Protein AF-0000000066272892 (afdb_homodimer)

Organism: Azotobacter vinelandii (strain DJ / ATCC BAA-1303) (NCBI:txid322710)

Sequence (332 aa):
MLMIRQRTTARPEWDAELELSLEARSKSRLRCFTTAGEDVGLFLERGQPPLADGDFLLADDGRLVRVRARPERLLHVACANAFELTRAAYHLGNRHVALQIGDGWLRLLDDYVLEDMLRQLGARVETVEAPFQPEHGAYGGGHHHSHGGEAEFSYAPKLHQFGVRKMLMIRQRTTARPEWDAELELSLEARSKSRLRCFTTAGEDVGLFLERGQPPLADGDFLLADDGRLVRVRARPERLLHVACANAFELTRAAYHLGNRHVALQIGDGWLRLLDDYVLEDMLRQLGARVETVEAPFQPEHGAYGGGHHHSHGGEAEFSYAPKLHQFGVRK

pLDDT: mean 84.88, std 25.14, range [25.09, 98.88]

InterPro domains:
  IPR004029 UreE urease accessory, N-terminal [PF02814] (5-65)
  IPR004029 UreE urease accessory, N-terminal [SM00988] (1-65)
  IPR007864 Urease accessory protein UreE, C-terminal domain [PF05194] (72-148)
  IPR012406 Urease accessory protein UreE [MF_00822] (2-139)
  IPR012406 Urease accessory protein UreE [PIRSF036402] (9-147)
  IPR012406 Urease accessory protein UreE [cd00571] (17-132)
  IPR036118 UreE urease accessory, N-terminal domain superfamily [SSF69287] (1-71)

Solvent-accessible surface area (backbone atoms only — not comparable to full-atom values): 18961 Å² total; per-residue (Å²): 116,47,43,30,52,43,76,47,76,77,64,99,69,66,75,44,40,35,64,32,44,63,72,59,29,57,45,38,66,42,66,50,49,31,78,87,66,46,45,30,42,38,48,40,70,78,90,5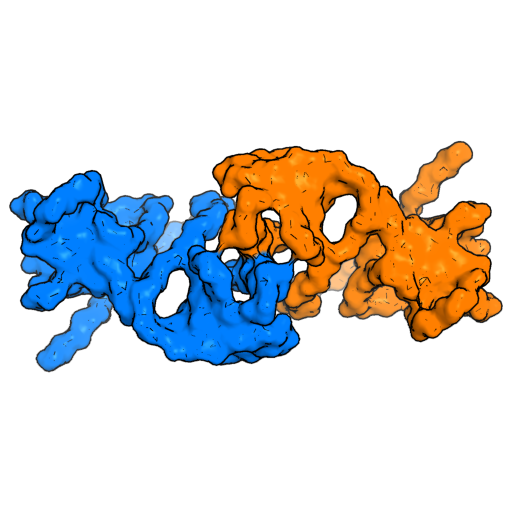8,76,56,64,49,69,64,37,25,31,37,30,79,89,69,46,36,30,34,30,37,45,29,66,38,65,24,34,39,36,36,44,93,43,66,50,54,41,26,50,50,34,20,55,38,12,54,66,64,49,68,39,22,78,46,91,76,34,39,36,31,70,64,46,69,70,60,48,52,52,40,43,75,70,61,35,47,74,42,80,44,75,40,60,62,72,48,58,79,64,81,59,75,64,71,73,64,80,69,76,67,82,74,76,80,75,72,76,74,84,76,78,72,79,71,76,78,77,132,116,48,45,32,51,41,74,45,76,77,64,97,71,66,74,44,39,36,65,32,42,62,72,59,28,57,45,39,67,42,58,49,48,31,77,88,65,46,46,29,42,38,48,42,69,77,90,59,77,57,63,49,68,64,36,27,31,37,29,77,89,66,45,35,31,33,32,35,46,30,65,37,66,24,32,40,36,35,44,94,43,66,50,54,42,26,50,50,33,20,56,40,12,55,66,64,50,67,39,22,80,46,91,74,35,38,37,3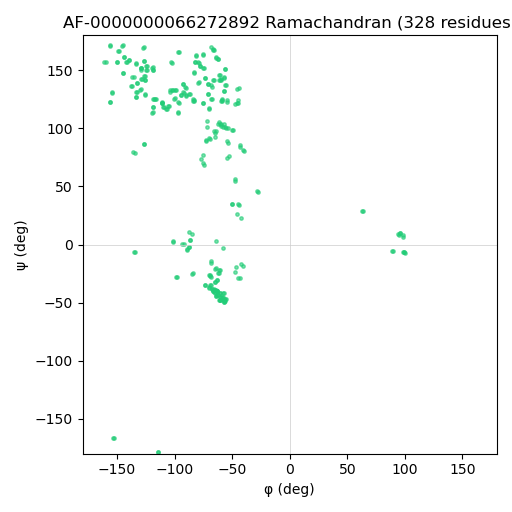1,69,64,48,69,70,58,48,52,52,40,44,74,70,61,36,47,75,43,81,44,75,39,59,61,72,49,57,81,62,78,59,76,62,68,73,64,80,69,76,67,81,73,75,80,74,73,76,75,84,76,79,67,79,67,76,76,76,130

Radius of gyration: 25.96 Å; Cα contacts (8 Å, |Δi|>4): 682; chains: 2; bounding box: 35×76×60 Å

Secondary structure (DSSP, 8-state):
-EEEEEEE---S--SEEEEE-HHHHT-SEEEEE-TTS-EEEEEPPTTPPPPPTT-EEEETTS-EEEEEEPEEEEEEEE-SSHHHHHHHHHHHHHTT---EEETTEEEEE--HHHHHHHHHTT-EEEEEEEE------GGGS-------------------------/-EEEEEEE---S--SEEEEE-HHHHT-SEEEEE-TTS-EEEEEPPTTPPPPPTT-EEEETTS-EEEEEEPEEEEEEEE-SSHHHHHHHHHHHHHTT---EEETTEEEEE--HHHHHHHHHTT-EEEEEEEE------GGGS-------------------------

Nearest PDB structures (foldseek):
  1gmu-assembly3_C  TM=9.439E-01  e=7.889E-16  Klebsiella aerogenes
  1gmv-assembly1_B  TM=9.349E-01  e=1.741E-15  Klebsiella aerogenes
  1gmw-assembly1_D  TM=9.327E-01  e=8.976E-15  Klebsiella aerogenes
  1eb0-assembly1_A  TM=7.526E-01  e=8.544E-11  Sporosarcina pasteurii
  4l3k-assembly1_B  TM=7.720E-01  e=1.421E-10  Sporosarcina pasteurii

Foldseek 3Di:
DWEFEDWDDADPDFDWEDADEQVQQADQFAWDATPVGHTYTHHYDPLDGGDDAQTWTATPVGTIYGYHFFWAKKKKKAAPDPVLVVVLVVVCVVVVFFWADDDRIIIGHDDVVSVVVSVVSVIDIDIDTDGDDGDDDPVSPPPPPPPPPPPVPPDDPPHPDPPPDD/DWEFEDWDDADPDFDWEDADEQVQQADQFAWDATPVGHTYTHHYDPLDGGDDAQTWTATPVGTIYGYHFFWAKKKKKAAPDPVLVVVLVVVCVVVVFFWADDDRIIIGHDDVVSVVVSVVSVIDIDIDTDGDDGDDDPVSVPPPPPPPPPPVPPDDPPHPDPDPDD

Structure (mmCIF, N/CA/C/O backbone):
data_AF-0000000066272892-model_v1
#
loop_
_entity.id
_entity.type
_entity.pdbx_description
1 polymer 'Urease accessory protein UreE'
#
loop_
_atom_site.group_PDB
_atom_site.id
_atom_site.type_symbol
_atom_site.label_atom_id
_atom_site.label_alt_id
_atom_site.label_comp_id
_atom_site.label_asym_id
_atom_site.label_entity_id
_atom_site.label_seq_id
_atom_site.pdbx_PDB_ins_code
_atom_site.Cartn_x
_atom_site.Cartn_y
_atom_site.Cartn_z
_atom_site.occupancy
_atom_site.B_iso_or_equiv
_atom_site.auth_seq_id
_atom_site.auth_comp_id
_atom_site.auth_asym_id
_atom_site.auth_atom_id
_atom_site.pdbx_PDB_model_num
ATOM 1 N N . MET A 1 1 ? 1.945 -42.094 -7.941 1 91.06 1 MET A N 1
ATOM 2 C CA . MET A 1 1 ? 2.109 -40.75 -7.371 1 91.06 1 MET A CA 1
ATOM 3 C C . MET A 1 1 ? 3.373 -40.094 -7.898 1 91.06 1 MET A C 1
ATOM 5 O O . MET A 1 1 ? 4.441 -40.719 -7.918 1 91.06 1 MET A O 1
ATOM 9 N N . LEU A 1 2 ? 3.182 -38.938 -8.445 1 94.31 2 LEU A N 1
ATOM 10 C CA . LEU A 1 2 ? 4.301 -38.156 -8.953 1 94.31 2 LEU A CA 1
ATOM 11 C C . LEU A 1 2 ? 4.949 -37.344 -7.824 1 94.31 2 LEU A C 1
ATOM 13 O O . LEU A 1 2 ? 4.273 -36.594 -7.121 1 94.31 2 LEU A O 1
ATOM 17 N N . MET A 1 3 ? 6.25 -37.531 -7.672 1 97.06 3 MET A N 1
ATOM 18 C CA . MET A 1 3 ? 6.977 -36.844 -6.629 1 97.06 3 MET A CA 1
ATOM 19 C C . MET A 1 3 ? 7.801 -35.688 -7.223 1 97.06 3 MET A C 1
ATOM 21 O O . MET A 1 3 ? 8.562 -35.906 -8.164 1 97.06 3 MET A O 1
ATOM 25 N N . ILE A 1 4 ? 7.672 -34.562 -6.625 1 97.19 4 ILE A N 1
ATOM 26 C CA . ILE A 1 4 ? 8.359 -33.375 -7.125 1 97.19 4 ILE A CA 1
ATOM 27 C C . ILE A 1 4 ? 9.117 -32.719 -5.984 1 97.19 4 ILE A C 1
ATOM 29 O O . ILE A 1 4 ? 8.539 -32.406 -4.941 1 97.19 4 ILE A O 1
ATOM 33 N N . ARG A 1 5 ? 10.383 -32.375 -6.312 1 93.25 5 ARG A N 1
ATOM 34 C CA . ARG A 1 5 ? 11.18 -31.844 -5.215 1 93.25 5 ARG A CA 1
ATOM 35 C C . ARG A 1 5 ? 11.953 -30.609 -5.66 1 93.25 5 ARG A C 1
ATOM 37 O O . ARG A 1 5 ? 12.617 -29.953 -4.848 1 93.25 5 ARG A O 1
ATOM 44 N N . GLN A 1 6 ? 11.891 -30.312 -6.949 1 95 6 GLN A N 1
ATOM 45 C CA . GLN A 1 6 ? 12.734 -29.203 -7.363 1 95 6 GLN A CA 1
ATOM 46 C C . GLN A 1 6 ? 12.062 -28.375 -8.461 1 95 6 GLN A C 1
ATOM 48 O O . GLN A 1 6 ? 11.336 -28.922 -9.297 1 95 6 GLN A O 1
ATOM 53 N N . ARG A 1 7 ? 12.352 -27.125 -8.414 1 96.44 7 ARG A N 1
ATOM 54 C CA . ARG A 1 7 ? 11.984 -26.234 -9.5 1 96.44 7 ARG A CA 1
ATOM 55 C C . ARG A 1 7 ? 12.953 -26.359 -10.672 1 96.44 7 ARG A C 1
ATOM 57 O O . ARG A 1 7 ? 14.07 -26.859 -10.508 1 96.44 7 ARG A O 1
ATOM 64 N N . THR A 1 8 ? 12.5 -26.016 -11.766 1 95.5 8 THR A N 1
ATOM 65 C CA . THR A 1 8 ? 13.391 -26.062 -12.922 1 95.5 8 THR A CA 1
ATOM 66 C C . THR A 1 8 ? 13.078 -24.922 -13.883 1 95.5 8 THR A C 1
ATOM 68 O O . THR A 1 8 ? 12.141 -24.156 -13.664 1 95.5 8 THR A O 1
ATOM 71 N N . THR A 1 9 ? 13.922 -24.75 -14.891 1 92.69 9 THR A N 1
ATOM 72 C CA . THR A 1 9 ? 13.758 -23.672 -15.852 1 92.69 9 THR A CA 1
ATOM 73 C C . THR A 1 9 ? 12.633 -23.984 -16.828 1 92.69 9 THR A C 1
ATOM 75 O O . THR A 1 9 ? 12.328 -25.156 -17.094 1 92.69 9 THR A O 1
ATOM 78 N N . ALA A 1 10 ? 12.086 -22.891 -17.266 1 87.88 10 ALA A N 1
ATOM 79 C CA . ALA A 1 10 ? 10.977 -23 -18.188 1 87.88 10 ALA A CA 1
ATOM 80 C C . ALA A 1 10 ? 11.391 -23.75 -19.453 1 87.88 10 ALA A C 1
ATOM 82 O O . ALA A 1 10 ? 12.531 -23.609 -19.922 1 87.88 10 ALA A O 1
ATOM 83 N N . ARG A 1 11 ? 10.484 -24.547 -19.938 1 85.94 11 ARG A N 1
ATOM 84 C CA . ARG A 1 11 ? 10.664 -25.266 -21.203 1 85.94 11 ARG A CA 1
ATOM 85 C C . ARG A 1 11 ? 9.422 -25.156 -22.078 1 85.94 11 ARG A C 1
ATOM 87 O O . ARG A 1 11 ? 8.328 -24.875 -21.578 1 85.94 11 ARG A O 1
ATOM 94 N N . PRO A 1 12 ? 9.656 -25.312 -23.406 1 88.75 12 PRO A N 1
ATOM 95 C CA . PRO A 1 12 ? 8.508 -25.188 -24.297 1 88.75 12 PRO A CA 1
ATOM 96 C C . PRO A 1 12 ? 7.504 -26.328 -24.141 1 88.75 12 PRO A C 1
ATOM 98 O O . PRO A 1 12 ? 6.328 -26.156 -24.484 1 88.75 12 PRO A O 1
ATOM 101 N N . GLU A 1 13 ? 7.996 -27.469 -23.734 1 92.5 13 GLU A N 1
ATOM 102 C CA . GLU A 1 13 ? 7.121 -28.625 -23.562 1 92.5 13 GLU A CA 1
ATOM 103 C C . GLU 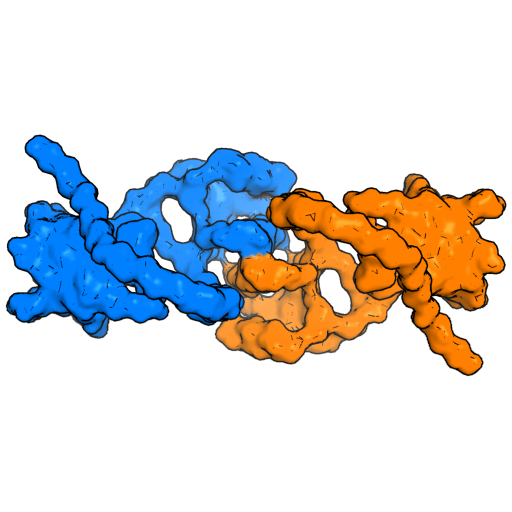A 1 13 ? 7.105 -29.109 -22.125 1 92.5 13 GLU A C 1
ATOM 105 O O . GLU A 1 13 ? 8.016 -28.812 -21.344 1 92.5 13 GLU A O 1
ATOM 110 N N . TRP A 1 14 ? 5.949 -29.75 -21.766 1 95.06 14 TRP A N 1
ATOM 111 C CA . TRP A 1 14 ? 5.801 -30.312 -20.422 1 95.06 14 TRP A CA 1
ATOM 112 C C . TRP A 1 14 ? 5.043 -31.641 -20.484 1 95.06 14 TRP A C 1
ATOM 114 O O . TRP A 1 14 ? 4.297 -31.891 -21.438 1 95.06 14 TRP A O 1
ATOM 124 N N . ASP A 1 15 ? 5.234 -32.469 -19.469 1 97.19 15 ASP A N 1
ATOM 125 C CA . ASP A 1 15 ? 4.664 -33.812 -19.438 1 97.19 15 ASP A CA 1
ATOM 126 C C . ASP A 1 15 ? 3.379 -33.844 -18.609 1 97.19 15 ASP A C 1
ATOM 128 O O . ASP A 1 15 ? 2.537 -34.719 -18.797 1 97.19 15 ASP A O 1
ATOM 132 N N . ALA A 1 16 ? 3.268 -32.938 -17.625 1 97.31 16 ALA A N 1
ATOM 133 C CA . ALA A 1 16 ? 2.104 -32.844 -16.75 1 97.31 16 ALA A CA 1
ATOM 134 C C . ALA A 1 16 ? 1.872 -31.391 -16.297 1 97.31 16 ALA A C 1
ATOM 136 O O . ALA A 1 16 ? 2.723 -30.531 -16.516 1 97.31 16 ALA A O 1
ATOM 137 N N . GLU A 1 17 ? 0.688 -31.219 -15.75 1 97.81 17 GLU A N 1
ATOM 138 C CA . GLU A 1 17 ? 0.326 -29.875 -15.352 1 97.81 17 GLU A CA 1
ATOM 139 C C . GLU A 1 17 ? -0.356 -29.859 -13.984 1 97.81 17 GLU A C 1
ATOM 141 O O . GLU A 1 17 ? -1.205 -30.703 -13.703 1 97.81 17 GLU A O 1
ATOM 146 N N . LEU A 1 18 ? 0.078 -28.891 -13.188 1 98.12 18 LEU A N 1
ATOM 147 C CA . LEU A 1 18 ? -0.563 -28.609 -11.906 1 98.12 18 LEU A CA 1
ATOM 148 C C . LEU A 1 18 ? -1.317 -27.281 -11.953 1 98.12 18 LEU A C 1
ATOM 150 O O . LEU A 1 18 ? -0.729 -26.25 -12.242 1 98.12 18 LEU A O 1
ATOM 154 N N . GLU A 1 19 ? -2.619 -27.328 -11.758 1 98.31 19 GLU A N 1
ATOM 155 C CA . GLU A 1 19 ? -3.412 -26.125 -11.555 1 98.31 19 GLU A CA 1
ATOM 156 C C . GLU A 1 19 ? -3.656 -25.859 -10.07 1 98.31 19 GLU A C 1
ATOM 158 O O . GLU A 1 19 ? -4.379 -26.625 -9.414 1 98.31 19 GLU A O 1
ATOM 163 N N . LEU A 1 20 ? -3.059 -24.781 -9.617 1 98.19 20 LEU A N 1
ATOM 164 C CA . LEU A 1 20 ? -3.055 -24.562 -8.172 1 98.19 20 LEU A CA 1
ATOM 165 C C . LEU A 1 20 ? -3.551 -23.172 -7.828 1 98.19 20 LEU A C 1
ATOM 167 O O . LEU A 1 20 ? -3.242 -22.203 -8.531 1 98.19 20 LEU A O 1
ATOM 171 N N . SER A 1 21 ? -4.32 -23.031 -6.727 1 97.88 21 SER A N 1
ATOM 172 C CA . SER A 1 21 ? -4.68 -21.75 -6.156 1 97.88 21 SER A CA 1
ATOM 173 C C . SER A 1 21 ? -3.453 -21.016 -5.609 1 97.88 21 SER A C 1
ATOM 175 O O . SER A 1 21 ? -2.375 -21.609 -5.508 1 97.88 21 SER A O 1
ATOM 177 N N . LEU A 1 22 ? -3.637 -19.766 -5.312 1 97.19 22 LEU A N 1
ATOM 178 C CA . LEU A 1 22 ? -2.555 -19.047 -4.656 1 97.19 22 LEU A CA 1
ATOM 179 C C . LEU A 1 22 ? -2.127 -19.75 -3.373 1 97.19 22 LEU A C 1
ATOM 181 O O . LEU A 1 22 ? -0.932 -19.906 -3.115 1 97.19 22 LEU A O 1
ATOM 185 N N . GLU A 1 23 ? -3.076 -20.141 -2.541 1 96.62 23 GLU A N 1
ATOM 186 C CA . GLU A 1 23 ? -2.773 -20.812 -1.283 1 96.62 23 GLU A CA 1
ATOM 187 C C . GLU A 1 23 ? -1.941 -22.062 -1.517 1 96.62 23 GLU A C 1
ATOM 189 O O . GLU A 1 23 ? -0.929 -22.281 -0.847 1 96.62 23 GLU A O 1
ATOM 194 N N . ALA A 1 24 ? -2.381 -22.875 -2.453 1 97.12 24 ALA A N 1
ATOM 195 C CA . ALA A 1 24 ? -1.664 -24.109 -2.768 1 97.12 24 ALA A CA 1
ATOM 196 C C . ALA A 1 24 ? -0.263 -23.812 -3.293 1 97.12 24 ALA A C 1
ATOM 198 O O . ALA A 1 24 ? 0.701 -24.484 -2.932 1 97.12 24 ALA A O 1
ATOM 199 N N . ARG A 1 25 ? -0.153 -22.797 -4.113 1 97.25 25 ARG A N 1
ATOM 200 C CA . ARG A 1 25 ? 1.13 -22.422 -4.703 1 97.25 25 ARG A CA 1
ATOM 201 C C . ARG A 1 25 ? 2.078 -21.875 -3.645 1 97.25 25 ARG A C 1
ATOM 203 O O . ARG A 1 25 ? 3.281 -21.75 -3.883 1 97.25 25 ARG A O 1
ATOM 210 N N . SER A 1 26 ? 1.56 -21.531 -2.51 1 95.94 26 SER A N 1
ATOM 211 C CA . SER A 1 26 ? 2.359 -20.953 -1.439 1 95.94 26 SER A CA 1
ATOM 212 C C . SER A 1 26 ? 2.877 -22.016 -0.484 1 95.94 26 SER A C 1
ATOM 214 O O . SER A 1 26 ? 3.562 -21.703 0.492 1 95.94 26 SER A O 1
ATOM 216 N N . LYS A 1 27 ? 2.555 -23.25 -0.762 1 96 27 LYS A N 1
ATOM 217 C CA . LYS A 1 27 ? 2.979 -24.344 0.098 1 96 27 LYS A CA 1
ATOM 218 C C . LYS A 1 27 ? 4.168 -25.094 -0.503 1 96 27 LYS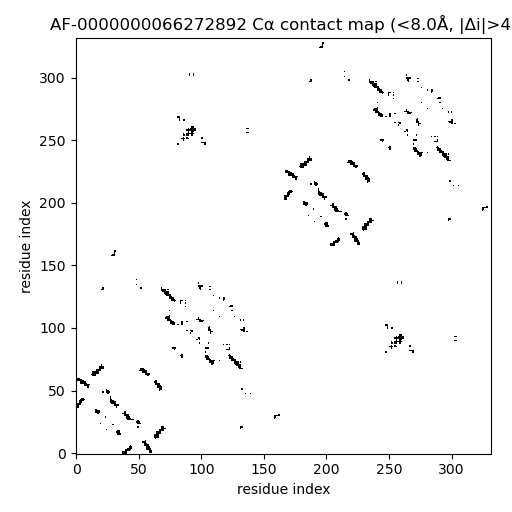 A C 1
ATOM 220 O O . LYS A 1 27 ? 4.176 -25.406 -1.696 1 96 27 LYS A O 1
ATOM 225 N N . SER A 1 28 ? 5.086 -25.281 0.409 1 95.94 28 SER A N 1
ATOM 226 C CA . SER A 1 28 ? 6.25 -26.031 -0.036 1 95.94 28 SER A CA 1
ATOM 227 C C . SER A 1 28 ? 6.004 -27.531 0.067 1 95.94 28 SER A C 1
ATOM 229 O O . SER A 1 28 ? 6.711 -28.328 -0.558 1 95.94 28 SER A O 1
ATOM 231 N N . ARG A 1 29 ? 5.152 -27.922 0.905 1 96.44 29 ARG A N 1
ATOM 232 C CA . ARG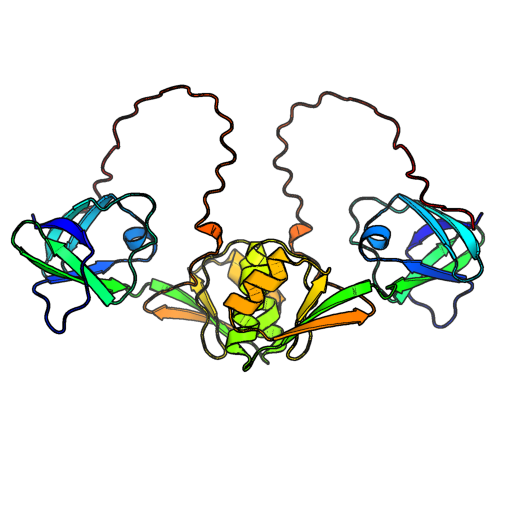 A 1 29 ? 4.695 -29.297 1.042 1 96.44 29 ARG A CA 1
ATOM 233 C C . ARG A 1 29 ? 3.197 -29.406 0.781 1 96.44 29 ARG A C 1
ATOM 235 O O . ARG A 1 29 ? 2.391 -28.812 1.499 1 96.44 29 ARG A O 1
ATOM 242 N N . LEU A 1 30 ? 2.904 -30.156 -0.22 1 97.5 30 LEU A N 1
ATOM 243 C CA . LEU A 1 30 ? 1.51 -30.188 -0.651 1 97.5 30 LEU A CA 1
ATOM 244 C C . LEU A 1 30 ? 1.187 -31.5 -1.364 1 97.5 30 LEU A C 1
ATOM 246 O O . LEU A 1 30 ? 1.976 -31.969 -2.184 1 97.5 30 LEU A O 1
ATOM 250 N N . ARG A 1 31 ? 0.145 -32.094 -0.984 1 97.88 31 ARG A N 1
ATOM 251 C CA . ARG A 1 31 ? -0.432 -33.156 -1.812 1 97.88 31 ARG A CA 1
ATOM 252 C C . ARG A 1 31 ? -1.496 -32.594 -2.75 1 97.88 31 ARG A C 1
ATOM 254 O O . ARG A 1 31 ? -2.391 -31.859 -2.318 1 97.88 31 ARG A O 1
ATOM 261 N N . CYS A 1 32 ? -1.396 -32.938 -3.988 1 97.62 32 CYS A N 1
ATOM 262 C CA . CYS A 1 32 ? -2.342 -32.438 -4.98 1 97.62 32 CYS A CA 1
ATOM 263 C C . CYS A 1 32 ? -2.469 -33.406 -6.148 1 97.62 32 CYS A C 1
ATOM 265 O O . CYS A 1 32 ? -2.162 -34.594 -6.016 1 97.62 32 CYS A O 1
ATOM 267 N N . PHE A 1 33 ? -3.096 -32.875 -7.246 1 97.81 33 PHE A N 1
ATOM 268 C CA . PHE A 1 33 ? -3.312 -33.719 -8.422 1 97.81 33 PHE A CA 1
ATOM 269 C C . PHE A 1 33 ? -2.979 -32.938 -9.695 1 97.81 33 PHE A C 1
ATOM 271 O O . PHE A 1 33 ? -3.232 -31.734 -9.781 1 97.81 33 PHE A O 1
ATOM 278 N N . THR A 1 34 ? -2.424 -33.688 -10.648 1 97.62 34 THR A N 1
ATOM 279 C CA . THR A 1 34 ? -2.287 -33.062 -11.969 1 97.62 34 THR A CA 1
ATOM 280 C C . THR A 1 34 ? -3.656 -32.844 -12.602 1 97.62 34 THR A C 1
ATOM 282 O O . THR A 1 34 ? -4.668 -33.344 -12.109 1 97.62 34 THR A O 1
ATOM 285 N N . THR A 1 35 ? -3.668 -32.094 -13.695 1 97.12 35 THR A N 1
ATOM 286 C CA . THR A 1 35 ? -4.918 -31.844 -14.406 1 97.12 35 THR A CA 1
ATOM 287 C C . THR A 1 35 ? -5.473 -33.125 -14.984 1 97.12 35 THR A C 1
ATOM 289 O O . THR A 1 35 ? -6.676 -33.25 -15.234 1 97.12 35 THR A O 1
ATOM 292 N N . ALA A 1 36 ? -4.637 -34.188 -15.18 1 97.19 36 ALA A N 1
ATOM 293 C CA . ALA A 1 36 ? -5.051 -35.469 -15.695 1 97.19 36 ALA A CA 1
ATOM 294 C C . ALA A 1 36 ? -5.496 -36.406 -14.562 1 97.19 36 ALA A C 1
ATOM 296 O O . ALA A 1 36 ? -5.906 -37.531 -14.805 1 97.19 36 ALA A O 1
ATOM 297 N N . GLY A 1 37 ? -5.359 -35.938 -13.312 1 96.81 37 GLY A N 1
ATOM 298 C CA . GLY A 1 37 ? -5.898 -36.688 -12.195 1 96.81 37 GLY A CA 1
ATOM 299 C C . GLY A 1 37 ? -4.855 -37.531 -11.484 1 96.81 37 GLY A C 1
ATOM 300 O O . GLY A 1 37 ? -5.184 -38.312 -10.594 1 96.81 37 GLY A O 1
ATOM 301 N N . GLU A 1 38 ? -3.615 -37.375 -11.867 1 97.06 38 GLU A N 1
ATOM 302 C CA . GLU A 1 38 ? -2.557 -38.156 -11.219 1 97.06 38 GLU A CA 1
ATOM 303 C C . GLU A 1 38 ? -2.203 -37.531 -9.859 1 97.06 38 GLU A C 1
ATOM 305 O O . GLU A 1 38 ? -2.084 -36.312 -9.727 1 97.06 38 GLU A O 1
ATOM 310 N N . ASP A 1 39 ? -1.977 -38.344 -8.852 1 97.62 39 ASP A N 1
ATOM 311 C CA . ASP A 1 39 ? -1.556 -37.906 -7.52 1 97.62 39 ASP A CA 1
ATOM 312 C C . ASP A 1 39 ? -0.142 -37.344 -7.547 1 97.62 39 ASP A C 1
ATOM 314 O O . ASP A 1 39 ? 0.75 -37.906 -8.188 1 97.62 39 ASP A O 1
ATOM 318 N N . VAL A 1 40 ? -0.017 -36.219 -6.816 1 97.94 40 VAL A N 1
ATOM 319 C CA . VAL A 1 40 ? 1.274 -35.531 -6.793 1 97.94 40 VAL A CA 1
ATOM 320 C C . VAL A 1 40 ? 1.638 -35.188 -5.355 1 97.94 40 VAL A C 1
ATOM 322 O O . VAL A 1 40 ? 0.801 -34.656 -4.609 1 97.94 40 VAL A O 1
ATOM 325 N N . GLY A 1 41 ? 2.854 -35.5 -4.949 1 97.94 41 GLY A N 1
ATOM 326 C CA . GLY A 1 41 ? 3.467 -34.969 -3.74 1 97.94 41 GLY A CA 1
ATOM 327 C C . GLY A 1 41 ? 4.527 -33.906 -4.016 1 97.94 41 GLY A C 1
ATOM 328 O O . GLY A 1 41 ? 5.516 -34.188 -4.699 1 97.94 41 GLY A O 1
ATOM 329 N N . LEU A 1 42 ? 4.312 -32.781 -3.543 1 97.38 42 LEU A N 1
ATOM 330 C CA . LEU A 1 42 ? 5.238 -31.656 -3.684 1 97.38 42 LEU A CA 1
ATOM 331 C C . LEU A 1 42 ? 6.066 -31.469 -2.416 1 97.38 42 LEU A C 1
ATOM 333 O O . LEU A 1 42 ? 5.516 -31.328 -1.324 1 97.38 42 LEU A O 1
ATOM 337 N N . PHE A 1 43 ? 7.355 -31.469 -2.555 1 97 43 PHE A N 1
ATOM 338 C CA . PHE A 1 43 ? 8.312 -31.266 -1.472 1 97 43 PHE A CA 1
ATOM 339 C C . PHE A 1 43 ? 9.406 -30.281 -1.885 1 97 43 PHE A C 1
ATOM 341 O O . PHE A 1 43 ? 10.531 -30.688 -2.174 1 97 43 PHE A O 1
ATOM 348 N N . LEU A 1 44 ? 9.086 -29.094 -1.844 1 96.69 44 LEU A N 1
ATOM 349 C CA . LEU A 1 44 ? 10.016 -28.062 -2.285 1 96.69 44 LEU A CA 1
ATOM 350 C C . LEU A 1 44 ? 10.781 -27.469 -1.103 1 96.69 44 LEU A C 1
ATOM 352 O O . LEU A 1 44 ? 10.391 -27.672 0.051 1 96.69 44 LEU A O 1
ATOM 356 N N . GLU A 1 45 ? 11.828 -26.766 -1.502 1 94.12 45 GLU A N 1
ATOM 357 C CA . GLU A 1 45 ? 12.602 -26.094 -0.467 1 94.12 45 GLU A CA 1
ATOM 358 C C . GLU A 1 45 ? 11.781 -25 0.208 1 94.12 45 GLU A C 1
ATOM 360 O O . GLU A 1 45 ? 11.07 -24.25 -0.462 1 94.12 45 GLU A O 1
ATOM 365 N N . ARG A 1 46 ? 11.945 -24.875 1.524 1 91.06 46 ARG A N 1
ATOM 366 C CA . ARG A 1 46 ? 11.234 -23.844 2.277 1 91.06 46 ARG A CA 1
ATOM 367 C C . ARG A 1 46 ? 11.891 -22.484 2.092 1 91.06 46 ARG A C 1
ATOM 369 O O . ARG A 1 46 ? 13.078 -22.391 1.775 1 91.06 46 ARG A O 1
ATOM 376 N N . GLY A 1 47 ? 11.07 -21.531 2.252 1 88.12 47 GLY A N 1
ATOM 377 C CA . GLY A 1 47 ? 11.609 -20.172 2.234 1 88.12 47 GLY A CA 1
ATOM 378 C C . GLY A 1 47 ? 11.648 -19.562 0.847 1 88.12 47 GLY A C 1
ATOM 379 O O . GLY A 1 47 ? 12.016 -18.406 0.685 1 88.12 47 GLY A O 1
ATOM 380 N N . GLN A 1 48 ? 11.32 -20.344 -0.111 1 88.94 48 GLN A N 1
ATOM 381 C CA . GLN A 1 48 ? 11.242 -19.797 -1.464 1 88.94 48 GLN A CA 1
ATOM 382 C C . GLN A 1 48 ? 9.906 -19.094 -1.695 1 88.94 48 GLN A C 1
ATOM 384 O O . GLN A 1 48 ? 8.922 -19.375 -1.008 1 88.94 48 GLN A O 1
ATOM 389 N N . PRO A 1 49 ? 9.922 -18.219 -2.643 1 90.88 49 PRO A N 1
ATOM 390 C CA . PRO A 1 49 ? 8.641 -17.578 -2.971 1 90.88 49 PRO A CA 1
ATOM 391 C C . PRO A 1 49 ? 7.598 -18.578 -3.475 1 90.88 49 PRO A C 1
ATOM 393 O O . PRO A 1 49 ? 7.953 -19.656 -3.953 1 90.88 49 PRO A O 1
ATOM 396 N N . PRO A 1 50 ? 6.414 -18.156 -3.377 1 93.94 50 PRO A N 1
ATOM 397 C CA . PRO A 1 50 ? 5.363 -19.016 -3.939 1 93.94 50 PRO A CA 1
ATOM 398 C C . PRO A 1 50 ? 5.59 -19.328 -5.414 1 93.94 50 PRO A C 1
ATOM 400 O O . PRO A 1 50 ? 6.207 -18.547 -6.133 1 93.94 50 PRO A O 1
ATOM 403 N N . LEU A 1 51 ? 5.094 -20.5 -5.789 1 95.81 51 LEU A N 1
ATOM 404 C CA . LEU A 1 51 ? 5.125 -20.859 -7.203 1 95.81 51 LEU A CA 1
ATOM 405 C C . LEU A 1 51 ? 4.32 -19.859 -8.023 1 95.81 51 LEU A C 1
ATOM 407 O O . LEU A 1 51 ? 3.248 -19.406 -7.605 1 95.81 51 LEU A O 1
ATOM 411 N N . ALA A 1 52 ? 4.832 -19.547 -9.211 1 95.81 52 ALA A N 1
ATOM 412 C CA . ALA A 1 52 ? 4.141 -18.625 -10.109 1 95.81 52 ALA A CA 1
ATOM 413 C C . ALA A 1 52 ? 3.443 -19.375 -11.242 1 95.81 52 ALA A C 1
ATOM 415 O O . ALA A 1 52 ? 3.787 -20.516 -11.531 1 95.81 52 ALA A O 1
ATOM 416 N N . ASP A 1 53 ? 2.42 -18.688 -11.797 1 96.12 53 ASP A N 1
ATOM 417 C CA . ASP A 1 53 ? 1.875 -19.172 -13.062 1 96.12 53 ASP A CA 1
ATOM 418 C C . ASP A 1 53 ? 2.971 -19.312 -14.117 1 96.12 53 ASP A C 1
ATOM 420 O O . ASP A 1 53 ? 3.715 -18.375 -14.375 1 96.12 53 ASP A O 1
ATOM 424 N N . GLY A 1 54 ? 3.102 -20.484 -14.641 1 95.62 54 GLY A N 1
ATOM 425 C CA . GLY A 1 54 ? 4.078 -20.703 -15.695 1 95.62 54 GLY A CA 1
ATOM 426 C C . GLY A 1 54 ? 5.363 -21.344 -15.195 1 95.62 54 GLY A C 1
ATOM 427 O O . GLY A 1 54 ? 6.23 -21.719 -15.984 1 95.62 54 GLY A O 1
ATOM 428 N N . ASP A 1 55 ? 5.543 -21.5 -13.922 1 96.81 55 ASP A N 1
ATOM 429 C CA . ASP A 1 55 ? 6.73 -22.172 -13.383 1 96.81 55 ASP A CA 1
ATOM 430 C C . ASP A 1 55 ? 6.773 -23.641 -13.812 1 96.81 55 ASP A C 1
ATOM 432 O O . ASP A 1 55 ? 5.75 -24.219 -14.172 1 96.81 55 ASP A O 1
ATOM 436 N N . PHE A 1 56 ? 8.016 -24.188 -13.695 1 97.69 56 PHE A N 1
ATOM 437 C CA . PHE A 1 56 ? 8.203 -25.594 -14.023 1 97.69 56 PHE A CA 1
ATOM 438 C C . PHE A 1 56 ? 8.875 -26.328 -12.875 1 97.69 56 PHE A C 1
ATOM 440 O O . PHE A 1 56 ? 9.75 -25.781 -12.203 1 97.69 56 PHE A O 1
ATOM 447 N N . LEU A 1 57 ? 8.477 -27.484 -12.758 1 97.5 57 LEU A N 1
ATOM 448 C CA . LEU A 1 57 ? 9.016 -28.391 -11.75 1 97.5 57 LEU A CA 1
ATOM 449 C C . LEU A 1 57 ? 9.531 -29.672 -12.391 1 97.5 57 LEU A C 1
ATOM 451 O O . LEU A 1 57 ? 9.078 -30.047 -13.477 1 97.5 57 LEU A O 1
ATOM 455 N N . LEU A 1 58 ? 10.477 -30.234 -11.688 1 96.62 58 LEU A N 1
ATOM 456 C CA . LEU A 1 58 ? 11.039 -31.5 -12.133 1 96.62 58 LEU A CA 1
ATOM 457 C C . LEU A 1 58 ? 10.656 -32.625 -11.188 1 96.62 58 LEU A C 1
ATOM 459 O O . LEU A 1 58 ? 10.984 -32.594 -10 1 96.62 58 LEU A O 1
ATOM 463 N N . ALA A 1 59 ? 9.992 -33.625 -11.781 1 97.06 59 ALA A N 1
ATOM 464 C CA . ALA A 1 59 ? 9.617 -34.781 -10.984 1 97.06 59 ALA A CA 1
ATOM 465 C C . ALA A 1 59 ? 10.789 -35.75 -10.844 1 97.06 59 ALA A C 1
ATOM 467 O O . ALA A 1 59 ? 11.74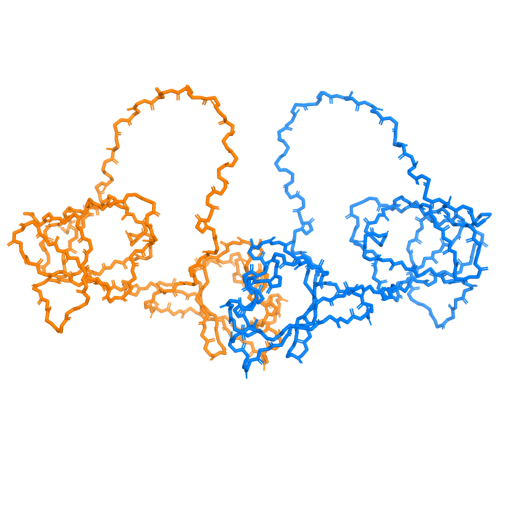2 -35.719 -11.633 1 97.06 59 ALA A O 1
ATOM 468 N N . ASP A 1 60 ? 10.625 -36.625 -9.852 1 96.12 60 ASP A N 1
ATOM 469 C CA . ASP A 1 60 ? 11.695 -37.594 -9.578 1 96.12 60 ASP A CA 1
ATOM 470 C C . ASP A 1 60 ? 11.898 -38.531 -10.766 1 96.12 60 ASP A C 1
ATOM 472 O O . ASP A 1 60 ? 13.008 -39 -11.008 1 96.12 60 ASP A O 1
ATOM 476 N N . ASP A 1 61 ? 10.844 -38.812 -11.508 1 95.75 61 ASP A N 1
ATOM 477 C CA . ASP A 1 61 ? 10.938 -39.75 -12.617 1 95.75 61 ASP A CA 1
ATOM 478 C C . ASP A 1 61 ? 11.391 -39.031 -13.898 1 95.75 61 ASP A C 1
ATOM 480 O O . ASP A 1 61 ? 11.359 -39.625 -14.977 1 95.75 61 ASP A O 1
ATOM 484 N N . GLY A 1 62 ? 11.711 -37.719 -13.797 1 94.88 62 GLY A N 1
ATOM 485 C CA . GLY A 1 62 ? 12.289 -37 -14.922 1 94.88 62 GLY A CA 1
ATOM 486 C C . GLY A 1 62 ? 11.266 -36.188 -15.688 1 94.88 62 GLY A C 1
ATOM 487 O O . GLY A 1 62 ? 11.633 -35.375 -16.562 1 94.88 62 GLY A O 1
ATOM 488 N N . ARG A 1 63 ? 10.008 -36.281 -15.398 1 95.75 63 ARG A N 1
ATOM 489 C CA . ARG A 1 63 ? 8.969 -35.531 -16.109 1 95.75 63 ARG A CA 1
ATOM 490 C C . ARG A 1 63 ? 8.984 -34.062 -15.719 1 95.75 63 ARG A C 1
ATOM 492 O O . ARG A 1 63 ? 9.281 -33.719 -14.578 1 95.75 63 ARG A O 1
ATOM 499 N N . LEU A 1 64 ? 8.711 -33.25 -16.734 1 97.19 64 LEU A N 1
ATOM 500 C CA . LEU A 1 64 ? 8.547 -31.828 -16.547 1 97.19 64 LEU A CA 1
ATOM 501 C C . LEU A 1 64 ? 7.09 -31.484 -16.25 1 97.19 64 LEU A C 1
ATOM 503 O O . LEU A 1 64 ? 6.188 -31.859 -17 1 97.19 64 LEU A O 1
ATOM 507 N N . VAL A 1 65 ? 6.922 -30.719 -15.125 1 97.94 65 VAL A N 1
ATOM 508 C CA . VAL A 1 65 ? 5.57 -30.375 -14.688 1 97.94 65 VAL A CA 1
ATOM 509 C C . VAL A 1 65 ? 5.391 -28.859 -14.719 1 97.94 65 VAL A C 1
ATOM 511 O O . VAL A 1 65 ? 6.156 -28.125 -14.094 1 97.94 65 VAL A O 1
ATOM 514 N N . ARG A 1 66 ? 4.379 -28.422 -15.414 1 98.06 66 ARG A N 1
ATOM 515 C CA . ARG A 1 66 ? 4.082 -26.984 -15.484 1 98.06 66 ARG A CA 1
ATOM 516 C C . ARG A 1 66 ? 3.076 -26.594 -14.406 1 98.06 66 ARG A C 1
ATOM 518 O O . ARG A 1 66 ? 2.107 -27.312 -14.156 1 98.06 66 ARG A O 1
ATOM 525 N N . VAL A 1 67 ? 3.348 -25.484 -13.828 1 98 67 VAL A N 1
ATOM 526 C CA . VAL A 1 67 ? 2.436 -24.922 -12.836 1 98 67 VAL A CA 1
ATOM 527 C C . VAL A 1 67 ? 1.569 -23.844 -13.484 1 98 67 VAL A C 1
ATOM 529 O O . VAL A 1 67 ? 2.078 -22.984 -14.203 1 98 67 VAL A O 1
ATOM 532 N N . ARG A 1 68 ? 0.28 -23.891 -13.242 1 97.69 68 ARG A N 1
ATOM 533 C CA . ARG A 1 68 ? -0.67 -22.875 -13.664 1 97.69 68 ARG A CA 1
ATOM 534 C C . ARG A 1 68 ? -1.486 -22.359 -12.484 1 97.69 68 ARG A C 1
ATOM 536 O O . ARG A 1 68 ? -1.89 -23.141 -11.617 1 97.69 68 ARG A O 1
ATOM 543 N N . ALA A 1 69 ? -1.716 -21.047 -12.562 1 98.19 69 ALA A N 1
ATOM 544 C CA . ALA A 1 69 ? -2.615 -20.484 -11.562 1 98.19 69 ALA A CA 1
ATOM 545 C C . ALA A 1 69 ? -4.066 -20.828 -11.867 1 98.19 69 ALA A C 1
ATOM 547 O O . ALA A 1 69 ? -4.574 -20.531 -12.945 1 98.19 69 ALA A O 1
ATOM 548 N N . ARG A 1 70 ? -4.66 -21.469 -10.906 1 97.81 70 ARG A N 1
ATOM 549 C CA . ARG A 1 70 ? -6.07 -21.812 -11.047 1 97.81 70 ARG A CA 1
ATOM 550 C C . ARG A 1 70 ? -6.953 -20.578 -10.945 1 97.81 70 ARG A C 1
ATOM 552 O O . ARG A 1 70 ? -6.715 -19.703 -10.102 1 97.81 70 ARG A O 1
ATOM 559 N N . PRO A 1 71 ? -8.016 -20.484 -11.836 1 98.31 71 PRO A N 1
ATOM 560 C CA . PRO A 1 71 ? -8.961 -19.391 -11.609 1 98.31 71 PRO A CA 1
ATOM 561 C C . PRO A 1 71 ? -9.578 -19.438 -10.211 1 98.31 71 PRO A C 1
ATOM 563 O O . PRO A 1 71 ? -9.922 -20.5 -9.711 1 98.31 71 PRO A O 1
ATOM 566 N N . GLU A 1 72 ? -9.57 -18.328 -9.578 1 98.56 72 GLU A N 1
ATOM 567 C CA . GLU A 1 72 ? -10.172 -18.141 -8.266 1 98.56 72 GLU A CA 1
ATOM 568 C C . GLU A 1 72 ? -11.156 -16.969 -8.266 1 98.56 72 GLU A C 1
ATOM 570 O O . GLU A 1 72 ? -11.148 -16.156 -9.18 1 98.56 72 GLU A O 1
ATOM 575 N N . ARG A 1 73 ? -12.062 -17.031 -7.27 1 98.62 73 ARG A N 1
ATOM 576 C CA . ARG A 1 73 ? -12.992 -15.906 -7.117 1 98.62 73 ARG A CA 1
ATOM 577 C C . ARG A 1 73 ? -12.266 -14.664 -6.613 1 98.62 73 ARG A C 1
ATOM 579 O O . ARG A 1 73 ? -11.727 -14.664 -5.508 1 98.62 73 ARG A O 1
ATOM 586 N N . LEU A 1 74 ? -12.281 -13.617 -7.461 1 98.81 74 LEU A N 1
ATOM 587 C CA . LEU A 1 74 ? -11.523 -12.406 -7.168 1 98.81 74 LEU A CA 1
ATOM 588 C C . LEU A 1 74 ? -12.438 -11.18 -7.191 1 98.81 74 LEU A C 1
ATOM 590 O O . LEU A 1 74 ? -13.477 -11.188 -7.852 1 98.81 74 LEU A O 1
ATOM 594 N N . LEU A 1 75 ? -12.047 -10.219 -6.395 1 98.88 75 LEU A N 1
ATOM 595 C CA . LEU A 1 75 ? -12.57 -8.875 -6.613 1 98.88 75 LEU A CA 1
ATOM 596 C C . LEU A 1 75 ? -11.758 -8.141 -7.672 1 98.88 75 LEU A C 1
ATOM 598 O O . LEU A 1 75 ? -10.531 -8.078 -7.582 1 98.88 75 LEU A O 1
ATOM 602 N N . HIS A 1 76 ? -12.445 -7.703 -8.672 1 98.88 76 HIS A N 1
ATOM 603 C CA . HIS A 1 76 ? -11.867 -6.809 -9.672 1 98.88 76 HIS A CA 1
ATOM 604 C C . HIS A 1 76 ? -12.188 -5.352 -9.359 1 98.88 76 HIS A C 1
ATOM 606 O O . HIS A 1 76 ? -13.359 -4.965 -9.32 1 98.88 76 HIS A O 1
ATOM 612 N N . VAL A 1 77 ? -11.156 -4.543 -9.195 1 98.88 77 VAL A N 1
ATOM 613 C CA . VAL A 1 77 ? -11.305 -3.184 -8.695 1 98.88 77 VAL A CA 1
ATOM 614 C C . VAL A 1 77 ? -10.875 -2.184 -9.766 1 98.88 77 VAL A C 1
ATOM 616 O O . VAL A 1 77 ? -9.773 -2.281 -10.312 1 98.88 77 VAL A O 1
ATOM 619 N N . ALA A 1 78 ? -11.727 -1.343 -10.047 1 98.56 78 ALA A N 1
ATOM 620 C CA . ALA A 1 78 ? -11.438 -0.225 -10.938 1 98.56 78 ALA A CA 1
ATOM 621 C C . ALA A 1 78 ? -11.852 1.103 -10.312 1 98.56 78 ALA A C 1
ATOM 623 O O . ALA A 1 78 ? -12.758 1.142 -9.477 1 98.56 78 ALA A O 1
ATOM 624 N N . CYS A 1 79 ? -11.133 2.115 -10.703 1 98.06 79 CYS A N 1
ATOM 625 C CA . CYS A 1 79 ? -11.453 3.449 -10.203 1 98.06 79 CYS A CA 1
ATOM 626 C C . CYS A 1 79 ? -11.641 4.43 -11.359 1 98.06 79 CYS A C 1
ATOM 628 O O . CYS A 1 79 ? -11.312 4.113 -12.508 1 98.06 79 CYS A O 1
ATOM 630 N N . ALA A 1 80 ? -12.148 5.621 -10.969 1 96.69 80 ALA A N 1
ATOM 631 C CA . ALA A 1 80 ? -12.461 6.641 -11.969 1 96.69 80 ALA A CA 1
ATOM 632 C C . ALA A 1 80 ? -11.18 7.211 -12.578 1 96.69 80 ALA A C 1
ATOM 634 O O . ALA A 1 80 ? -11.188 7.699 -13.711 1 96.69 80 ALA A O 1
ATOM 635 N N . ASN A 1 81 ? -10.125 7.164 -11.867 1 96.5 81 ASN A N 1
ATOM 636 C CA . ASN A 1 81 ? -8.859 7.691 -12.352 1 96.5 81 ASN A CA 1
ATOM 637 C C . ASN A 1 81 ? -7.676 7.039 -11.641 1 96.5 81 ASN A C 1
ATOM 639 O O . ASN A 1 81 ? -7.859 6.277 -10.688 1 96.5 81 ASN A O 1
ATOM 643 N N . ALA A 1 82 ? -6.48 7.324 -12.141 1 97.31 82 ALA A N 1
ATOM 644 C CA . ALA A 1 82 ? -5.262 6.695 -11.641 1 97.31 82 ALA A CA 1
ATOM 645 C C . ALA A 1 82 ? -4.992 7.098 -10.195 1 97.31 82 ALA A C 1
ATOM 647 O O . ALA A 1 82 ? -4.469 6.301 -9.406 1 97.31 82 ALA A O 1
ATOM 648 N N . PHE A 1 83 ? -5.379 8.289 -9.852 1 97.5 83 PHE A N 1
ATOM 649 C CA . PHE A 1 83 ? -5.18 8.773 -8.492 1 97.5 83 PHE A CA 1
ATOM 650 C C . PHE A 1 83 ? -5.926 7.902 -7.488 1 97.5 83 PHE A C 1
ATOM 652 O O . PHE A 1 83 ? -5.336 7.426 -6.516 1 97.5 83 PHE A O 1
ATOM 659 N N . GLU A 1 84 ? -7.125 7.633 -7.762 1 97.5 84 GLU A N 1
ATOM 660 C CA . GLU A 1 84 ? -7.957 6.84 -6.863 1 97.5 84 GLU A CA 1
ATOM 661 C C . GLU A 1 84 ? -7.496 5.387 -6.816 1 97.5 84 GLU A C 1
ATOM 663 O O . GLU A 1 84 ? -7.566 4.738 -5.77 1 97.5 84 GLU A O 1
ATOM 668 N N . LEU A 1 85 ? -7.031 4.906 -7.953 1 98.5 85 LEU A N 1
ATOM 669 C CA . LEU A 1 85 ? -6.516 3.541 -7.984 1 98.5 85 LEU A CA 1
ATOM 670 C C . LEU A 1 85 ? -5.246 3.42 -7.152 1 98.5 85 LEU A C 1
ATOM 672 O O . LEU A 1 85 ? -5.066 2.441 -6.426 1 98.5 85 LEU A O 1
ATOM 676 N N . THR A 1 86 ? -4.402 4.41 -7.223 1 98.31 86 THR A N 1
ATOM 677 C CA . THR A 1 86 ? -3.164 4.449 -6.453 1 98.31 86 THR A CA 1
ATOM 678 C C . THR A 1 86 ? -3.457 4.488 -4.957 1 98.31 86 THR A C 1
ATOM 680 O O . THR A 1 86 ? -2.818 3.785 -4.172 1 98.31 86 THR A O 1
ATOM 683 N N . ARG A 1 87 ? -4.473 5.246 -4.633 1 97.81 87 ARG A N 1
ATOM 684 C CA . ARG A 1 87 ? -4.891 5.324 -3.236 1 97.81 87 ARG A CA 1
ATOM 685 C C . ARG A 1 87 ? -5.387 3.971 -2.736 1 97.81 87 ARG A C 1
ATOM 687 O O . ARG A 1 87 ? -5.023 3.535 -1.643 1 97.81 87 ARG A O 1
ATOM 694 N N . ALA A 1 88 ? -6.18 3.342 -3.557 1 98.19 88 ALA A N 1
ATOM 695 C CA . ALA A 1 88 ? -6.695 2.025 -3.193 1 98.19 88 ALA A CA 1
ATOM 696 C C . ALA A 1 88 ? -5.555 1.031 -2.98 1 98.19 88 ALA A C 1
ATOM 698 O O . ALA A 1 88 ? -5.551 0.286 -1.998 1 98.19 88 ALA A O 1
ATOM 699 N N . ALA A 1 89 ? -4.625 1.018 -3.846 1 98.38 89 ALA A N 1
ATOM 700 C CA . ALA A 1 89 ? -3.479 0.118 -3.736 1 98.38 89 ALA A CA 1
ATOM 701 C C . ALA A 1 89 ? -2.699 0.377 -2.449 1 98.38 89 ALA A C 1
ATOM 703 O O . ALA A 1 89 ? -2.301 -0.562 -1.758 1 98.38 89 ALA A O 1
ATOM 704 N N . TYR A 1 90 ? -2.52 1.63 -2.123 1 97.94 90 TYR A N 1
ATOM 705 C CA . TYR A 1 90 ? -1.812 2.002 -0.902 1 97.94 90 TYR A CA 1
ATOM 706 C C . TYR A 1 90 ? -2.525 1.455 0.329 1 97.94 90 TYR A C 1
ATOM 708 O O . TYR A 1 90 ? -1.9 0.841 1.196 1 97.94 90 TYR A O 1
ATOM 716 N N . HIS A 1 91 ? -3.783 1.642 0.387 1 97.31 91 HIS A N 1
ATOM 717 C CA . HIS A 1 91 ? -4.547 1.209 1.552 1 97.31 91 HIS A CA 1
ATOM 718 C C . HIS A 1 91 ? -4.578 -0.312 1.658 1 97.31 91 HIS A C 1
ATOM 720 O O . HIS A 1 91 ? -4.543 -0.862 2.762 1 97.31 91 HIS A O 1
ATOM 726 N N . LEU A 1 92 ? -4.684 -0.959 0.537 1 97.69 92 LEU A N 1
ATOM 727 C CA . LEU A 1 92 ? -4.629 -2.418 0.545 1 97.69 92 LEU A CA 1
ATOM 728 C C . LEU A 1 92 ? -3.258 -2.908 0.994 1 97.69 92 LEU A C 1
ATOM 730 O O . LEU A 1 92 ? -3.154 -3.895 1.725 1 97.69 92 LEU A O 1
ATOM 734 N N . GLY A 1 93 ? -2.188 -2.236 0.499 1 96.81 93 GLY A N 1
ATOM 735 C CA . GLY A 1 93 ? -0.855 -2.535 0.997 1 96.81 93 GLY A CA 1
ATOM 736 C C . GLY A 1 93 ? -0.727 -2.365 2.498 1 96.81 93 GLY A C 1
ATOM 737 O O . GLY A 1 93 ? -0.138 -3.209 3.176 1 96.81 93 GLY A O 1
ATOM 738 N N . ASN A 1 94 ? -1.309 -1.324 3.012 1 95 94 ASN A N 1
ATOM 739 C CA . ASN A 1 94 ? -1.273 -1.03 4.441 1 95 94 ASN A CA 1
ATOM 740 C C . ASN A 1 94 ? -1.921 -2.145 5.258 1 95 94 ASN A C 1
ATOM 742 O O . ASN A 1 94 ? -1.584 -2.338 6.43 1 95 94 ASN A O 1
ATOM 746 N N . ARG A 1 95 ? -2.736 -2.885 4.645 1 94.75 95 ARG A N 1
ATOM 747 C CA . ARG A 1 95 ? -3.428 -3.994 5.293 1 94.75 95 ARG A CA 1
ATOM 748 C C . ARG A 1 95 ? -2.779 -5.328 4.934 1 94.75 95 ARG A C 1
ATOM 750 O O . ARG A 1 95 ? -3.303 -6.391 5.273 1 94.75 95 ARG A O 1
ATOM 757 N N . HIS A 1 96 ? -1.732 -5.332 4.199 1 96.12 96 HIS A N 1
ATOM 758 C CA . HIS A 1 96 ? -0.95 -6.488 3.773 1 96.12 96 HIS A CA 1
ATOM 759 C C . HIS A 1 96 ? -1.782 -7.426 2.908 1 96.12 96 HIS A C 1
ATOM 761 O O . HIS A 1 96 ? -1.599 -8.648 2.955 1 96.12 96 HIS A O 1
ATOM 767 N N . VAL A 1 97 ? -2.684 -6.938 2.256 1 97.25 97 VAL A N 1
ATOM 768 C CA . VAL A 1 97 ? -3.516 -7.742 1.366 1 97.25 97 VAL A CA 1
ATOM 769 C C . VAL A 1 97 ? -2.703 -8.172 0.146 1 97.25 97 VAL A C 1
ATOM 771 O O . VAL A 1 97 ? -2.043 -7.344 -0.489 1 97.25 97 VAL A O 1
ATOM 774 N N . ALA A 1 98 ? -2.705 -9.461 -0.177 1 97.06 98 ALA A N 1
ATOM 775 C CA . ALA A 1 98 ? -2.139 -9.898 -1.45 1 97.06 98 ALA A CA 1
ATOM 776 C C . ALA A 1 98 ? -2.848 -9.234 -2.625 1 97.06 98 ALA A C 1
ATOM 778 O O . ALA A 1 98 ? -4.066 -9.352 -2.768 1 97.06 98 ALA A O 1
ATOM 779 N N . LEU A 1 99 ? -2.1 -8.555 -3.459 1 98.44 99 LEU A N 1
ATOM 780 C CA . LEU A 1 99 ? -2.713 -7.699 -4.469 1 98.44 99 LEU A CA 1
ATOM 781 C C . LEU A 1 99 ? -2.066 -7.922 -5.832 1 98.44 99 LEU A C 1
ATOM 783 O O . LEU A 1 99 ? -0.839 -7.918 -5.953 1 98.44 99 LEU A O 1
ATOM 787 N N . GLN A 1 100 ? -2.92 -8.188 -6.789 1 98.44 100 GLN A N 1
ATOM 788 C CA . GLN A 1 100 ? -2.473 -8.156 -8.18 1 98.44 100 GLN A CA 1
ATOM 789 C C . GLN A 1 100 ? -2.752 -6.793 -8.812 1 98.44 100 GLN A C 1
ATOM 791 O O . GLN A 1 100 ? -3.869 -6.277 -8.719 1 98.44 100 GLN A O 1
ATOM 796 N N . ILE A 1 101 ? -1.712 -6.27 -9.383 1 98.38 101 ILE A N 1
ATOM 797 C CA . ILE A 1 101 ? -1.834 -4.941 -9.969 1 98.38 101 ILE A CA 1
ATOM 798 C C . ILE A 1 101 ? -1.75 -5.047 -11.492 1 98.38 101 ILE A C 1
ATOM 800 O O . ILE A 1 101 ? -0.792 -5.605 -12.031 1 98.38 101 ILE A O 1
ATOM 804 N N . GLY A 1 102 ? -2.811 -4.551 -12.109 1 97.69 102 GLY A N 1
ATOM 805 C CA . GLY A 1 102 ? -2.836 -4.477 -13.562 1 97.69 102 GLY A CA 1
ATOM 806 C C . GLY A 1 102 ? -2.869 -3.053 -14.086 1 97.69 102 GLY A C 1
ATOM 807 O O . GLY A 1 102 ? -2.695 -2.1 -13.328 1 97.69 102 GLY A O 1
ATOM 808 N N . ASP A 1 103 ? -2.934 -2.934 -15.445 1 96.69 103 ASP A N 1
ATOM 809 C CA . ASP A 1 103 ? -3.035 -1.612 -16.062 1 96.69 103 ASP A CA 1
ATOM 810 C C . ASP A 1 103 ? -4.426 -1.015 -15.844 1 96.69 103 ASP A C 1
ATOM 812 O O . ASP A 1 103 ? -5.348 -1.284 -16.625 1 96.69 103 ASP A O 1
ATOM 816 N N . GLY A 1 104 ? -4.594 -0.288 -14.758 1 97.44 104 GLY A N 1
ATOM 817 C CA . GLY A 1 104 ? -5.848 0.387 -14.469 1 97.44 104 GLY A CA 1
ATOM 818 C C . GLY A 1 104 ? -6.777 -0.427 -13.586 1 97.44 104 GLY A C 1
ATOM 819 O O . GLY A 1 104 ? -7.969 -0.131 -13.492 1 97.44 104 GLY A O 1
ATOM 820 N N . TRP A 1 105 ? -6.266 -1.479 -13.094 1 98.56 105 TRP A N 1
ATOM 821 C CA . TRP A 1 105 ? -7.129 -2.281 -12.234 1 98.56 105 TRP A CA 1
ATOM 822 C C . TRP A 1 105 ? -6.316 -3.02 -11.18 1 98.56 105 TRP A C 1
ATOM 824 O O . TRP A 1 105 ? -5.098 -3.148 -11.305 1 98.56 105 TRP A O 1
ATOM 834 N N . LEU A 1 106 ? -6.992 -3.381 -10.07 1 98.81 106 LEU A N 1
ATOM 835 C CA . LEU A 1 106 ? -6.473 -4.238 -9.016 1 98.81 106 LEU A CA 1
ATOM 836 C C . LEU A 1 106 ? -7.312 -5.504 -8.875 1 98.81 106 LEU A C 1
ATOM 838 O O . LEU A 1 106 ? -8.523 -5.48 -9.125 1 98.81 106 LEU A O 1
ATOM 842 N N . ARG A 1 107 ? -6.637 -6.586 -8.445 1 98.81 107 ARG A N 1
ATOM 843 C CA . ARG A 1 107 ? -7.367 -7.801 -8.094 1 98.81 107 ARG A CA 1
ATOM 844 C C . ARG A 1 107 ? -6.891 -8.359 -6.754 1 98.81 107 ARG A C 1
ATOM 846 O O . ARG A 1 107 ? -5.695 -8.336 -6.457 1 98.81 107 ARG A O 1
ATOM 853 N N . LEU A 1 108 ? -7.816 -8.797 -6 1 98.69 108 LEU A N 1
ATOM 854 C CA . LEU A 1 108 ? -7.586 -9.445 -4.715 1 98.69 108 LEU A CA 1
ATOM 855 C C . LEU A 1 108 ? -8.594 -10.562 -4.484 1 98.69 108 LEU A C 1
ATOM 857 O O . LEU A 1 108 ? -9.609 -10.648 -5.18 1 98.69 108 LEU A O 1
ATOM 861 N N . LEU A 1 109 ? -8.211 -11.445 -3.545 1 98.31 109 LEU A N 1
ATOM 862 C CA . LEU A 1 109 ? -9.148 -12.516 -3.215 1 98.31 109 LEU A CA 1
ATOM 863 C C . LEU A 1 109 ? -10.453 -11.945 -2.668 1 98.31 109 LEU A C 1
ATOM 865 O O . LEU A 1 109 ? -10.438 -10.938 -1.954 1 98.31 109 LEU A O 1
ATOM 869 N N . ASP A 1 110 ? -11.461 -12.57 -2.959 1 98.12 110 ASP A N 1
ATOM 870 C CA . ASP A 1 110 ? -12.797 -12.125 -2.559 1 98.12 110 ASP A CA 1
ATOM 871 C C . ASP A 1 110 ? -12.906 -12.016 -1.039 1 98.12 110 ASP A C 1
ATOM 873 O O . ASP A 1 110 ? -12.602 -12.969 -0.318 1 98.12 110 ASP A O 1
ATOM 877 N N . ASP A 1 111 ? -13.289 -10.859 -0.648 1 97.69 111 ASP A N 1
ATOM 878 C CA . ASP A 1 111 ? -13.453 -10.523 0.762 1 97.69 111 ASP A CA 1
ATOM 879 C C . ASP A 1 111 ? -14.43 -9.359 0.935 1 97.69 111 ASP A C 1
ATOM 881 O O . ASP A 1 111 ? -14.148 -8.234 0.514 1 97.69 111 ASP A O 1
ATOM 885 N N . TYR A 1 112 ? -15.453 -9.539 1.662 1 97 112 TYR A N 1
ATOM 886 C CA . TYR A 1 112 ? -16.516 -8.547 1.715 1 97 112 TYR A CA 1
ATOM 887 C C . TYR A 1 112 ? -16.094 -7.324 2.514 1 97 112 TYR A C 1
ATOM 889 O O . TYR A 1 112 ? -16.547 -6.207 2.24 1 97 112 TYR A O 1
ATOM 897 N N . VAL A 1 113 ? -15.289 -7.559 3.551 1 97.19 113 VAL A N 1
ATOM 898 C CA . VAL A 1 113 ? -14.812 -6.434 4.348 1 97.19 113 VAL A CA 1
ATOM 899 C C . VAL A 1 113 ? -13.961 -5.508 3.48 1 97.19 113 VAL A C 1
ATOM 901 O O . VAL A 1 113 ? -14.125 -4.285 3.52 1 97.19 113 VAL A O 1
ATOM 904 N N . LEU A 1 114 ? -13.117 -6.09 2.689 1 97.88 114 LEU A N 1
ATOM 905 C CA . LEU A 1 114 ? -12.266 -5.305 1.809 1 97.88 114 LEU A CA 1
ATOM 906 C C . LEU A 1 114 ? -13.078 -4.66 0.691 1 97.88 114 LEU A C 1
ATOM 908 O O . LEU A 1 114 ? -12.766 -3.549 0.254 1 97.88 114 LEU A O 1
ATOM 912 N N . GLU A 1 115 ? -14.039 -5.379 0.244 1 98.06 115 GLU A N 1
ATOM 913 C CA . GLU A 1 115 ? -14.93 -4.793 -0.751 1 98.06 115 GLU A CA 1
ATOM 914 C C . GLU A 1 115 ? -15.57 -3.512 -0.229 1 98.06 115 GLU A C 1
ATOM 916 O O . GLU A 1 115 ? -15.602 -2.496 -0.927 1 98.06 115 GLU A O 1
ATOM 921 N N . ASP A 1 116 ? -16.094 -3.607 0.94 1 97.44 116 ASP A N 1
ATOM 922 C CA . ASP A 1 116 ? -16.734 -2.449 1.553 1 97.44 116 ASP A CA 1
ATOM 923 C C . ASP A 1 116 ? -15.758 -1.284 1.681 1 97.44 116 ASP A C 1
ATOM 925 O O . ASP A 1 116 ? -16.094 -0.141 1.368 1 97.44 116 ASP A O 1
ATOM 929 N N . MET A 1 117 ? -14.617 -1.545 2.117 1 95.88 117 MET A N 1
ATOM 930 C CA . MET A 1 117 ? -13.586 -0.518 2.238 1 95.88 117 MET A CA 1
ATOM 931 C C . MET A 1 117 ? -13.32 0.149 0.893 1 95.88 117 MET A C 1
ATOM 933 O O . MET A 1 117 ? -13.258 1.376 0.806 1 95.88 117 MET A O 1
ATOM 937 N N . LEU A 1 118 ? -13.172 -0.649 -0.111 1 97.94 118 LEU A N 1
ATOM 938 C CA . LEU A 1 118 ? -12.844 -0.157 -1.444 1 97.94 118 LEU A CA 1
ATOM 939 C C . LEU A 1 118 ? -13.977 0.699 -1.999 1 97.94 118 LEU A C 1
ATOM 941 O O . LEU A 1 118 ? -13.734 1.732 -2.625 1 97.94 118 LEU A O 1
ATOM 945 N N . ARG A 1 119 ? -15.164 0.286 -1.739 1 97.12 119 ARG A N 1
ATOM 946 C CA . ARG A 1 119 ? -16.312 1.074 -2.184 1 97.12 119 ARG A CA 1
ATOM 947 C C . ARG A 1 119 ? -16.359 2.418 -1.462 1 97.12 119 ARG A C 1
ATOM 949 O O . ARG A 1 119 ? -16.703 3.438 -2.064 1 97.12 119 ARG A O 1
ATOM 956 N N . GLN A 1 120 ? -16.047 2.379 -0.224 1 95.44 120 GLN A N 1
ATOM 957 C CA . GLN A 1 120 ? -15.984 3.617 0.547 1 95.44 120 GLN A CA 1
ATOM 958 C C . GLN A 1 120 ? -14.93 4.566 -0.006 1 95.44 120 GLN A C 1
ATOM 960 O O . GLN A 1 120 ? -15.062 5.785 0.105 1 95.44 120 GLN A O 1
ATOM 965 N N . LEU A 1 121 ? -13.961 4.016 -0.674 1 94.38 121 LEU A N 1
ATOM 966 C CA . LEU A 1 121 ? -12.906 4.82 -1.286 1 94.38 121 LEU A CA 1
ATOM 967 C C . LEU A 1 121 ? -13.312 5.27 -2.688 1 94.38 121 LEU A C 1
ATOM 969 O O . LEU A 1 121 ? -12.547 5.949 -3.371 1 94.38 121 LEU A O 1
ATOM 973 N N . GLY A 1 122 ? -14.469 4.828 -3.098 1 95.56 122 GLY A N 1
ATOM 974 C CA . GLY A 1 122 ? -14.992 5.27 -4.379 1 95.56 122 GLY A CA 1
ATOM 975 C C . GLY A 1 122 ? -14.688 4.309 -5.512 1 95.56 122 GLY A C 1
ATOM 976 O O . GLY A 1 122 ? -14.914 4.629 -6.68 1 95.56 122 GLY A O 1
ATOM 977 N N . ALA A 1 123 ? -14.211 3.156 -5.273 1 98.06 123 ALA A N 1
ATOM 978 C CA . ALA A 1 123 ? -13.836 2.191 -6.305 1 98.06 123 ALA A CA 1
ATOM 979 C C . ALA A 1 123 ? -15.055 1.406 -6.785 1 98.06 123 ALA A C 1
ATOM 981 O O . ALA A 1 123 ? -16.016 1.218 -6.035 1 98.06 123 ALA A O 1
ATOM 982 N N . ARG A 1 124 ? -15.008 1.035 -8.039 1 98.56 124 ARG A N 1
ATOM 983 C CA . ARG A 1 124 ? -15.93 0.032 -8.562 1 98.56 124 ARG A CA 1
ATOM 984 C C . ARG A 1 124 ? -15.375 -1.375 -8.375 1 98.56 124 ARG A C 1
ATOM 986 O O . ARG A 1 124 ? -14.227 -1.65 -8.742 1 98.56 124 ARG A O 1
ATOM 993 N N . VAL A 1 125 ? -16.219 -2.195 -7.82 1 98.69 125 VAL A N 1
ATOM 994 C CA . VAL A 1 125 ? -15.766 -3.541 -7.5 1 98.69 125 VAL A CA 1
ATOM 995 C C . VAL A 1 125 ? -16.703 -4.57 -8.125 1 98.69 125 VAL A C 1
ATOM 997 O O . VAL A 1 125 ? -17.922 -4.469 -7.996 1 98.69 125 VAL A O 1
ATOM 1000 N N . GLU A 1 126 ? -16.125 -5.496 -8.828 1 98.44 126 GLU A N 1
ATOM 1001 C CA . GLU A 1 126 ? -16.859 -6.617 -9.398 1 98.44 126 GLU A CA 1
ATOM 1002 C C . GLU A 1 126 ? -16.203 -7.949 -9.055 1 98.44 126 GLU A C 1
ATOM 1004 O O . GLU A 1 126 ? -14.984 -8.008 -8.867 1 98.44 126 GLU A O 1
ATOM 1009 N N . THR A 1 127 ? -17.047 -8.969 -9 1 98.38 127 THR A N 1
ATOM 1010 C CA . THR A 1 127 ? -16.5 -10.305 -8.773 1 98.38 127 THR A CA 1
ATOM 1011 C C . THR A 1 127 ? -16.188 -10.984 -10.102 1 98.38 127 THR A C 1
ATOM 1013 O O . THR A 1 127 ? -16.984 -10.945 -11.039 1 98.38 127 THR A O 1
ATOM 1016 N N . VAL A 1 128 ? -15.016 -11.609 -10.156 1 98.62 128 VAL A N 1
ATOM 1017 C CA . VAL A 1 128 ? -14.609 -12.336 -11.359 1 98.62 128 VAL A CA 1
ATOM 1018 C C . VAL A 1 128 ? -13.922 -13.641 -10.961 1 98.62 128 VAL A C 1
ATOM 1020 O O . VAL A 1 128 ? -13.5 -13.805 -9.82 1 98.62 128 VAL A O 1
ATOM 1023 N N . GLU A 1 129 ? -13.906 -14.562 -11.906 1 98.62 129 GLU A N 1
ATOM 1024 C CA . GLU A 1 129 ? -13.086 -15.773 -11.789 1 98.62 129 GLU A CA 1
ATOM 1025 C C . GLU A 1 129 ? -11.883 -15.711 -12.727 1 98.62 129 GLU A C 1
ATOM 1027 O O . GLU A 1 129 ? -12.047 -15.625 -13.945 1 98.62 129 GLU A O 1
ATOM 1032 N N . ALA A 1 130 ? -10.719 -15.703 -12.227 1 98.31 130 ALA A N 1
ATOM 1033 C CA . ALA A 1 130 ? -9.508 -15.562 -13.023 1 98.31 130 ALA A CA 1
ATOM 1034 C C . ALA A 1 130 ? -8.281 -16.047 -12.25 1 98.31 130 ALA A C 1
ATOM 1036 O O . ALA A 1 130 ? -8.328 -16.172 -11.023 1 98.31 130 ALA A O 1
ATOM 1037 N N . PRO A 1 131 ? -7.203 -16.422 -13.039 1 98.06 131 PRO A N 1
ATOM 1038 C CA . PRO A 1 131 ? -5.957 -16.719 -12.328 1 98.06 131 PRO A CA 1
ATOM 1039 C C . PRO A 1 131 ? -5.477 -15.539 -11.477 1 98.06 131 PRO A C 1
ATOM 1041 O O . PRO A 1 131 ? -5.688 -14.383 -11.844 1 98.06 131 PRO A O 1
ATOM 1044 N N . PHE A 1 132 ? -4.906 -15.82 -10.344 1 98 132 PHE A N 1
ATOM 1045 C CA . PHE A 1 132 ? -4.488 -14.797 -9.391 1 98 132 PHE A CA 1
ATOM 1046 C C . PHE A 1 132 ? -2.982 -14.859 -9.156 1 98 132 PHE A C 1
ATOM 1048 O O . PHE A 1 132 ? -2.469 -15.867 -8.656 1 98 132 PHE A O 1
ATOM 1055 N N . GLN A 1 133 ? -2.305 -13.797 -9.602 1 96.56 133 GLN A N 1
ATOM 1056 C CA . GLN A 1 133 ? -0.866 -13.648 -9.414 1 96.56 133 GLN A CA 1
ATOM 1057 C C . GLN A 1 133 ? -0.527 -12.32 -8.75 1 96.56 133 GLN A C 1
ATOM 1059 O O . GLN A 1 133 ? -0.193 -11.352 -9.438 1 96.56 133 GLN A O 1
ATOM 1064 N N . PRO A 1 134 ? -0.549 -12.305 -7.418 1 97 134 PRO A N 1
ATOM 1065 C CA . PRO A 1 134 ? -0.311 -11.039 -6.719 1 97 134 PRO A CA 1
ATOM 1066 C C . PRO A 1 134 ? 1.159 -10.625 -6.73 1 97 134 PRO A C 1
ATOM 1068 O O . PRO A 1 134 ? 2.031 -11.445 -7.043 1 97 134 PRO A O 1
ATOM 1071 N N . GLU A 1 135 ? 1.342 -9.305 -6.406 1 94.44 135 GLU A N 1
ATOM 1072 C CA . GLU A 1 135 ? 2.688 -8.773 -6.219 1 94.44 135 GLU A CA 1
ATOM 1073 C C . GLU A 1 135 ? 3.451 -9.555 -5.156 1 94.44 135 GLU A C 1
ATOM 1075 O O . GLU A 1 135 ? 2.863 -10.023 -4.176 1 94.44 135 GLU A O 1
ATOM 1080 N N . HIS A 1 136 ? 4.684 -9.797 -5.5 1 81.38 136 HIS A N 1
ATOM 1081 C CA . HIS A 1 136 ? 5.52 -10.438 -4.492 1 81.38 136 HIS A CA 1
ATOM 1082 C C . HIS A 1 136 ? 5.863 -9.469 -3.367 1 81.38 136 HIS A C 1
ATOM 1084 O O . HIS A 1 136 ? 6.09 -8.281 -3.611 1 81.38 136 HIS A O 1
ATOM 1090 N N . GLY A 1 137 ? 5.215 -9.664 -2.172 1 59.47 137 GLY A N 1
ATOM 1091 C CA . GLY A 1 137 ? 5.492 -8.797 -1.036 1 59.47 137 GLY A CA 1
ATOM 1092 C C . GLY A 1 137 ? 6.973 -8.555 -0.819 1 59.47 137 GLY A C 1
ATOM 1093 O O . GLY A 1 137 ? 7.809 -9.328 -1.287 1 59.47 137 GLY A O 1
ATOM 1094 N N . ALA A 1 138 ? 7.387 -7.332 -0.599 1 46.56 138 ALA A N 1
ATOM 1095 C CA . ALA A 1 138 ? 8.734 -7.098 -0.087 1 46.56 138 ALA A CA 1
ATOM 1096 C C . ALA A 1 138 ? 9.039 -8.008 1.098 1 46.56 138 ALA A C 1
ATOM 1098 O O . ALA A 1 138 ? 10.172 -8.07 1.57 1 46.56 138 ALA A O 1
ATOM 1099 N N . TYR A 1 139 ? 7.992 -8.422 1.715 1 43.5 139 TYR A N 1
ATOM 1100 C CA . TYR A 1 139 ? 8.25 -9.133 2.961 1 43.5 139 TYR A CA 1
ATOM 1101 C C . TYR A 1 139 ? 9.016 -10.422 2.703 1 43.5 139 TYR A C 1
ATOM 1103 O O . TYR A 1 139 ? 9.078 -11.297 3.568 1 43.5 139 TYR A O 1
ATOM 1111 N N . GLY A 1 140 ? 9.383 -10.68 1.498 1 40.06 140 GLY A N 1
ATOM 1112 C CA . GLY A 1 140 ? 10.141 -11.906 1.646 1 40.06 140 GLY A CA 1
ATOM 1113 C C . GLY A 1 140 ? 11.07 -11.898 2.846 1 40.06 140 GLY A C 1
ATOM 1114 O O . GLY A 1 140 ? 11.781 -12.875 3.1 1 40.06 140 GLY A O 1
ATOM 1115 N N . GLY A 1 141 ? 11.562 -10.703 3.256 1 35.12 141 GLY A N 1
ATOM 1116 C CA . GLY A 1 141 ? 12.477 -10.805 4.383 1 35.12 141 GLY A CA 1
ATOM 1117 C C . GLY A 1 141 ? 11.766 -11.062 5.699 1 35.12 141 GLY A C 1
ATOM 1118 O O . GLY A 1 141 ? 10.945 -10.25 6.141 1 35.12 141 GLY A O 1
ATOM 1119 N N . GLY A 1 142 ? 11.352 -12.266 5.926 1 34.78 142 GLY A N 1
ATOM 1120 C CA . GLY A 1 142 ? 10.977 -12.766 7.234 1 34.78 142 GLY A CA 1
ATOM 1121 C C . GLY A 1 142 ? 11.703 -12.062 8.375 1 34.78 142 GLY A C 1
ATOM 1122 O O . GLY A 1 142 ? 12.805 -12.461 8.75 1 34.78 142 GLY A O 1
ATOM 1123 N N . HIS A 1 143 ? 11.836 -10.805 8.414 1 33.19 143 HIS A N 1
ATOM 1124 C CA . HIS A 1 143 ? 12.375 -10.516 9.734 1 33.19 143 HIS A CA 1
ATOM 1125 C C . HIS A 1 143 ? 11.5 -11.102 10.836 1 33.19 143 HIS A C 1
ATOM 1127 O O . HIS A 1 143 ? 10.375 -10.648 11.047 1 33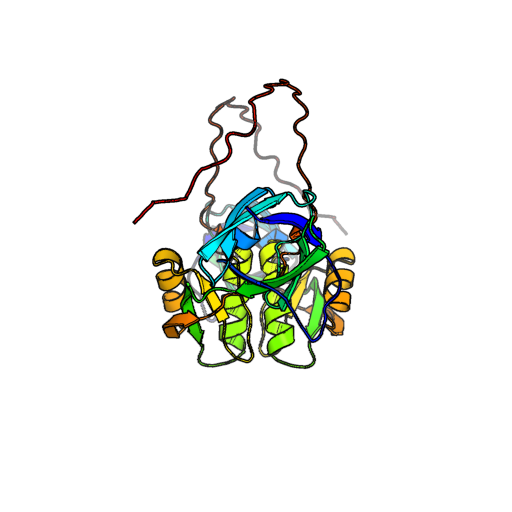.19 143 HIS A O 1
ATOM 1133 N N . HIS A 1 144 ? 11.547 -12.359 11.016 1 31.92 144 HIS A N 1
ATOM 1134 C CA . HIS A 1 144 ? 11.188 -12.992 12.273 1 31.92 144 HIS A CA 1
ATOM 1135 C C . HIS A 1 144 ? 11.703 -12.195 13.469 1 31.92 144 HIS A C 1
ATOM 1137 O O . HIS A 1 144 ? 12.906 -11.945 13.57 1 31.92 144 HIS A O 1
ATOM 1143 N N . HIS A 1 145 ? 11.133 -11.211 13.93 1 31.28 145 HIS A N 1
ATOM 1144 C CA . HIS A 1 145 ? 11.5 -11.023 15.328 1 31.28 145 HIS A CA 1
ATOM 1145 C C . HIS A 1 145 ? 11.508 -12.352 16.078 1 31.28 145 HIS A C 1
ATOM 1147 O O . HIS A 1 145 ? 10.477 -13.023 16.156 1 31.28 145 HIS A O 1
ATOM 1153 N N . SER A 1 146 ? 12.617 -13.102 16.047 1 29.7 146 SER A N 1
ATOM 1154 C CA . SER A 1 146 ? 13.031 -14.242 16.859 1 29.7 146 SER A CA 1
ATOM 1155 C C . SER A 1 146 ? 12.836 -13.953 18.344 1 29.7 146 SER A C 1
ATOM 1157 O O . SER A 1 146 ? 13.547 -13.133 18.922 1 29.7 146 SER A O 1
ATOM 1159 N N . HIS A 1 147 ? 11.656 -13.57 18.875 1 31.03 147 HIS A N 1
ATOM 1160 C CA . HIS A 1 147 ? 11.742 -13.984 20.281 1 31.03 147 HIS A CA 1
ATOM 1161 C C . HIS A 1 147 ? 12.18 -15.445 20.391 1 31.03 147 HIS A C 1
ATOM 1163 O O . HIS A 1 147 ? 11.617 -16.312 19.719 1 31.03 147 HIS A O 1
ATOM 1169 N N . GLY A 1 148 ? 13.469 -15.711 20.641 1 27.12 148 GLY A N 1
ATOM 1170 C CA . GLY A 1 148 ? 14.305 -16.891 20.859 1 27.12 148 GLY A CA 1
ATOM 1171 C C . GLY A 1 148 ? 13.641 -17.922 21.75 1 27.12 148 GLY A C 1
ATOM 1172 O O . GLY A 1 148 ? 14.289 -18.891 22.172 1 27.12 148 GLY A O 1
ATOM 1173 N N . GLY A 1 149 ? 12.586 -17.703 22.547 1 28.41 149 GLY A N 1
ATOM 1174 C CA . GLY A 1 149 ? 12.562 -18.859 23.422 1 28.41 149 GLY A CA 1
ATOM 1175 C C . GLY A 1 149 ? 12.305 -20.172 22.703 1 28.41 149 GLY A C 1
ATOM 1176 O O . GLY A 1 149 ? 11.43 -20.234 21.828 1 28.41 149 GLY A O 1
ATOM 1177 N N . GLU A 1 150 ? 13.352 -20.969 22.375 1 27.95 150 GLU A N 1
ATOM 1178 C CA . GLU A 1 150 ? 13.578 -22.297 21.812 1 27.95 150 GLU A CA 1
ATOM 1179 C C . GLU A 1 150 ? 12.609 -23.328 22.406 1 27.95 150 GLU A C 1
ATOM 1181 O O . GLU A 1 150 ? 12.93 -23.984 23.391 1 27.95 150 GLU A O 1
ATOM 1186 N N . ALA A 1 151 ? 11.406 -23.094 22.984 1 27.78 151 ALA A N 1
ATOM 1187 C CA . ALA A 1 151 ? 10.859 -24.391 23.344 1 27.78 151 ALA A CA 1
ATOM 1188 C C . ALA A 1 151 ? 10.688 -25.266 22.109 1 27.78 151 ALA A C 1
ATOM 1190 O O . ALA A 1 151 ? 10.125 -24.828 21.094 1 27.78 151 ALA A O 1
ATOM 1191 N N . GLU A 1 152 ? 11.609 -26.312 21.766 1 25.78 152 GLU A N 1
ATOM 1192 C CA . GLU A 1 152 ? 11.75 -27.391 20.781 1 25.78 152 GLU A CA 1
ATOM 1193 C C . GLU A 1 152 ? 10.438 -28.141 20.594 1 25.78 152 GLU A C 1
ATOM 1195 O O . GLU A 1 152 ? 10.148 -29.094 21.328 1 25.78 152 GLU A O 1
ATOM 1200 N N . PHE A 1 153 ? 9.211 -27.578 20.656 1 27.55 153 PHE A N 1
ATOM 1201 C CA . PHE A 1 153 ? 8.195 -28.609 20.469 1 27.55 153 PHE A CA 1
ATOM 1202 C C . PHE A 1 153 ? 8.273 -29.188 19.062 1 27.55 153 PHE A C 1
ATOM 1204 O O . PHE A 1 153 ? 8.289 -28.453 18.078 1 27.55 153 PHE A O 1
ATOM 1211 N N . SER A 1 154 ? 8.93 -30.344 18.797 1 25.09 154 SER A N 1
ATOM 1212 C CA . SER A 1 154 ? 9.094 -31.25 17.672 1 25.09 154 SER A CA 1
ATOM 1213 C C . SER A 1 154 ? 7.738 -31.641 17.078 1 25.09 154 SER A C 1
ATOM 1215 O O . SER A 1 154 ? 7.641 -32.625 16.344 1 25.09 154 SER A O 1
ATOM 1217 N N . TYR A 1 155 ? 6.715 -30.828 17.016 1 27.31 155 TYR A N 1
ATOM 1218 C CA . TYR A 1 155 ? 5.578 -31.578 16.5 1 27.31 155 TYR A CA 1
ATOM 1219 C C . TYR A 1 155 ? 5.797 -31.953 15.039 1 27.31 155 TYR A C 1
ATOM 1221 O O . TYR A 1 155 ? 6.469 -31.234 14.297 1 27.31 155 TYR A O 1
ATOM 1229 N N . ALA A 1 156 ? 5.711 -33.25 14.633 1 31.52 156 ALA A N 1
ATOM 1230 C CA . ALA A 1 156 ? 5.742 -33.906 13.328 1 31.52 156 ALA A CA 1
ATOM 1231 C C . ALA A 1 156 ? 4.816 -33.219 12.336 1 31.52 156 ALA A C 1
ATOM 1233 O O . ALA A 1 156 ? 3.719 -32.781 12.703 1 31.52 156 ALA A O 1
ATOM 1234 N N . PRO A 1 157 ? 5.32 -32.719 11.211 1 28.97 157 PRO A N 1
ATOM 1235 C CA . PRO A 1 157 ? 4.566 -31.984 10.18 1 28.97 157 PRO A CA 1
ATOM 1236 C C . PRO A 1 157 ? 3.357 -32.781 9.672 1 28.97 157 PRO A C 1
ATOM 1238 O O . PRO A 1 157 ? 3.494 -33.906 9.242 1 28.97 157 PRO A O 1
ATOM 1241 N N . LYS A 1 158 ? 2.184 -32.625 10.328 1 31.84 158 LYS A N 1
ATOM 1242 C CA . LYS A 1 158 ? 0.965 -33.312 9.875 1 31.84 158 LYS A CA 1
ATOM 1243 C C . LYS A 1 158 ? 0.631 -32.938 8.438 1 31.84 158 LYS A C 1
ATOM 1245 O O . LYS A 1 158 ? 0.576 -31.734 8.094 1 31.84 158 LYS A O 1
ATOM 1250 N N . LEU A 1 159 ? 0.932 -33.781 7.367 1 25.64 159 LEU A N 1
ATOM 1251 C CA . LEU A 1 159 ? 0.55 -33.656 5.965 1 25.64 159 LEU A CA 1
ATOM 1252 C C . LEU A 1 159 ? -0.962 -33.531 5.824 1 25.64 159 LEU A C 1
ATOM 1254 O O . LEU A 1 159 ? -1.721 -34.25 6.477 1 25.64 159 LEU A O 1
ATOM 1258 N N . HIS A 1 160 ? -1.455 -32.375 5.652 1 34.09 160 HIS A N 1
ATOM 1259 C CA . HIS A 1 160 ? -2.885 -32.188 5.461 1 34.09 160 HIS A CA 1
ATOM 1260 C C . HIS A 1 160 ? -3.381 -32.875 4.199 1 34.09 160 HIS A C 1
ATOM 1262 O O . HIS A 1 160 ? -2.779 -32.719 3.131 1 34.09 160 HIS A O 1
ATOM 1268 N N . GLN A 1 161 ? -4.02 -33.969 4.316 1 27.31 161 GLN A N 1
ATOM 1269 C CA . GLN A 1 161 ? -4.637 -34.781 3.275 1 27.31 161 GLN A CA 1
ATOM 1270 C C . GLN A 1 161 ? -5.848 -34.094 2.672 1 27.31 161 GLN A C 1
ATOM 1272 O O . GLN A 1 161 ? -6.77 -33.688 3.391 1 27.31 161 GLN A O 1
ATOM 1277 N N . PHE A 1 162 ? -5.766 -33.344 1.671 1 28.48 162 PHE A N 1
ATOM 1278 C CA . PHE A 1 162 ? -6.93 -32.719 1.072 1 28.48 162 PHE A CA 1
ATOM 1279 C C . PHE A 1 162 ? -7.605 -33.656 0.071 1 28.48 162 PHE A C 1
ATOM 1281 O O . PHE A 1 162 ? -8.383 -33.188 -0.77 1 28.48 162 PHE A O 1
ATOM 1288 N N . GLY A 1 163 ? -7.336 -34.906 -0.114 1 26.75 163 GLY A N 1
ATOM 1289 C CA . GLY A 1 163 ? -7.926 -35.656 -1.23 1 26.75 163 GLY A CA 1
ATOM 1290 C C . GLY A 1 163 ? -9.383 -36 -1.01 1 26.75 163 GLY A C 1
ATOM 1291 O O . GLY A 1 163 ? -9.711 -36.781 -0.112 1 26.75 163 GLY A O 1
ATOM 1292 N N . VAL A 1 164 ? -10.359 -35.062 -1 1 28.45 164 VAL A N 1
ATOM 1293 C CA . VAL A 1 164 ? -11.672 -35.688 -0.963 1 28.45 164 VAL A CA 1
ATOM 1294 C C . VAL A 1 164 ? -11.867 -36.562 -2.203 1 28.45 164 VAL A C 1
ATOM 1296 O O . VAL A 1 164 ? -11.523 -36.156 -3.314 1 28.45 164 VAL A O 1
ATOM 1299 N N . ARG A 1 165 ? -11.766 -37.938 -2.074 1 28.83 165 ARG A N 1
ATOM 1300 C CA . ARG A 1 165 ? -12.211 -38.938 -3.047 1 28.83 165 ARG A CA 1
ATOM 1301 C C . ARG A 1 165 ? -13.602 -38.594 -3.57 1 28.83 165 ARG A C 1
ATOM 1303 O O . ARG A 1 165 ? -14.484 -38.188 -2.801 1 28.83 165 ARG A O 1
ATOM 1310 N N . LYS A 1 166 ? -13.859 -38.438 -4.961 1 28.34 166 LYS A N 1
ATOM 1311 C CA . LYS A 1 166 ? -15.25 -38.656 -5.363 1 28.34 166 LYS A CA 1
ATOM 1312 C C . LYS A 1 166 ? -15.734 -40.031 -4.941 1 28.34 166 LYS A C 1
ATOM 1314 O O . LYS A 1 166 ? -14.961 -41 -4.926 1 28.34 166 LYS A O 1
ATOM 1319 N N . MET B 1 1 ? 2.174 32.719 27.234 1 91.06 1 MET B N 1
ATOM 1320 C CA . MET B 1 1 ? 2.006 31.422 26.609 1 91.06 1 MET B CA 1
ATOM 1321 C C . MET B 1 1 ? 0.555 31.188 26.203 1 91.06 1 MET B C 1
ATOM 1323 O O . MET B 1 1 ? -0.361 31.438 27 1 91.06 1 MET B O 1
ATOM 1327 N N . LEU B 1 2 ? 0.394 30.875 24.969 1 94.19 2 LEU B N 1
ATOM 1328 C CA . LEU B 1 2 ? -0.932 30.562 24.438 1 94.19 2 LEU B CA 1
ATOM 1329 C C . LEU B 1 2 ? -1.299 29.109 24.703 1 94.19 2 LEU B C 1
ATOM 1331 O O . LEU B 1 2 ? -0.553 28.203 24.328 1 94.19 2 LEU B O 1
ATOM 1335 N N . MET B 1 3 ? -2.439 28.938 25.359 1 97.06 3 MET B N 1
ATOM 1336 C CA . MET B 1 3 ? -2.891 27.578 25.656 1 97.06 3 MET B CA 1
ATOM 1337 C C . MET B 1 3 ? -4.02 27.156 24.734 1 97.06 3 MET B C 1
ATOM 1339 O O . MET B 1 3 ? -5.008 27.875 24.578 1 97.06 3 MET B O 1
ATOM 1343 N N . ILE B 1 4 ? -3.881 26 24.219 1 97.12 4 ILE B N 1
ATOM 1344 C CA . ILE B 1 4 ? -4.863 25.5 23.266 1 97.12 4 ILE B CA 1
ATOM 1345 C C . ILE B 1 4 ? -5.305 24.094 23.672 1 97.12 4 ILE B C 1
ATOM 1347 O O . ILE B 1 4 ? -4.473 23.203 23.859 1 97.12 4 ILE B O 1
ATOM 1351 N N . ARG B 1 5 ? -6.637 23.938 23.641 1 93.12 5 ARG B N 1
ATOM 1352 C CA . ARG B 1 5 ? -7.109 22.656 24.125 1 93.12 5 ARG B CA 1
ATOM 1353 C C . ARG B 1 5 ? -8.172 22.062 23.188 1 93.12 5 ARG B C 1
ATOM 1355 O O . ARG B 1 5 ? -8.625 20.938 23.391 1 93.12 5 ARG B O 1
ATOM 1362 N N . GLN B 1 6 ? -8.562 22.844 22.203 1 94.88 6 GLN B N 1
ATOM 1363 C CA . GLN B 1 6 ? -9.656 22.297 21.391 1 94.88 6 GLN B CA 1
ATOM 1364 C C . GLN B 1 6 ? -9.5 22.688 19.922 1 94.88 6 GLN B C 1
ATOM 1366 O O . GLN B 1 6 ? -9 23.766 19.609 1 94.88 6 GLN B O 1
ATOM 1371 N N . ARG B 1 7 ? -9.953 21.797 19.109 1 96.38 7 ARG B N 1
ATOM 1372 C CA . ARG B 1 7 ? -10.094 22.094 17.688 1 96.38 7 ARG B CA 1
ATOM 1373 C C . ARG B 1 7 ? -11.359 22.906 17.422 1 96.38 7 ARG B C 1
ATOM 1375 O O . ARG B 1 7 ? -12.273 22.938 18.25 1 96.38 7 ARG B O 1
ATOM 1382 N N . THR B 1 8 ? -11.336 23.547 16.391 1 95.44 8 THR B N 1
ATOM 1383 C CA . THR B 1 8 ? -12.523 24.312 16.031 1 95.44 8 THR B CA 1
ATOM 1384 C C . THR B 1 8 ? -12.719 24.328 14.516 1 95.44 8 THR B C 1
ATOM 1386 O O . THR B 1 8 ? -11.891 23.797 13.773 1 95.44 8 THR B O 1
ATOM 1389 N N . THR B 1 9 ? -13.867 24.828 14.07 1 92.56 9 THR B N 1
ATOM 1390 C CA . THR B 1 9 ? -14.188 24.875 12.648 1 92.56 9 THR B CA 1
ATOM 1391 C C . THR B 1 9 ? -13.398 25.969 11.945 1 92.56 9 THR B C 1
ATOM 1393 O O . THR B 1 9 ? -13.023 26.969 12.562 1 92.56 9 THR B O 1
ATOM 1396 N N . ALA B 1 10 ? -13.203 25.656 10.695 1 87.5 10 ALA B N 1
ATOM 1397 C CA . ALA B 1 10 ? -12.445 26.594 9.875 1 87.5 10 ALA B CA 1
ATOM 1398 C C . ALA B 1 10 ? -13.125 27.953 9.828 1 87.5 10 ALA B C 1
ATOM 1400 O O . ALA B 1 10 ? -14.359 28.047 9.805 1 87.5 10 ALA B O 1
ATOM 1401 N N . ARG B 1 11 ? -12.289 28.984 9.859 1 85.75 11 ARG B N 1
ATOM 1402 C CA . ARG B 1 11 ? -12.75 30.359 9.719 1 85.75 11 ARG B CA 1
ATOM 1403 C C . ARG B 1 11 ? -11.883 31.125 8.727 1 85.75 11 ARG B C 1
ATOM 1405 O O . ARG B 1 11 ? -10.742 30.734 8.461 1 85.75 11 ARG B O 1
ATOM 1412 N N . PRO B 1 12 ? -12.508 32.188 8.156 1 88.69 12 PRO B N 1
ATOM 1413 C CA . PRO B 1 12 ? -11.742 32.938 7.164 1 88.69 12 PRO B CA 1
ATOM 1414 C C . PRO B 1 12 ? -10.586 33.719 7.785 1 88.69 12 PRO B C 1
ATOM 1416 O O . PRO B 1 12 ? -9.617 34.062 7.094 1 88.69 12 PRO B O 1
ATOM 1419 N N . GLU B 1 13 ? -10.75 34.062 9.039 1 92.38 13 GLU B N 1
ATOM 1420 C CA . GLU B 1 13 ? -9.703 34.844 9.719 1 92.38 13 GLU B CA 1
ATOM 1421 C C . GLU B 1 13 ? -9.148 34.094 10.914 1 92.38 13 GLU B C 1
ATOM 1423 O O . GLU B 1 13 ? -9.789 33.156 11.43 1 92.38 13 GLU B O 1
ATOM 1428 N N . TRP B 1 14 ? -7.848 34.406 11.219 1 95 14 TRP B N 1
ATOM 1429 C CA . TRP B 1 14 ? -7.191 33.812 12.375 1 95 14 TRP B CA 1
ATOM 1430 C C . TRP B 1 14 ? -6.297 34.812 13.078 1 95 14 TRP B C 1
ATOM 1432 O O . TRP B 1 14 ? -5.867 35.812 12.477 1 95 14 TRP B O 1
ATOM 1442 N N . ASP B 1 15 ? -6.027 34.562 14.352 1 97.19 15 ASP B N 1
ATOM 1443 C CA . ASP B 1 15 ? -5.277 35.5 15.188 1 97.19 15 ASP B CA 1
ATOM 1444 C C . ASP B 1 15 ? -3.807 35.125 15.281 1 97.19 15 ASP B C 1
ATOM 1446 O O . ASP B 1 15 ? -2.945 35.938 15.555 1 97.19 15 ASP B O 1
ATOM 1450 N N . ALA B 1 16 ? -3.527 33.812 15.148 1 97.31 16 ALA B N 1
ATOM 1451 C CA . ALA B 1 16 ? -2.174 33.25 15.219 1 97.31 16 ALA B CA 1
ATOM 1452 C C . ALA B 1 16 ? -2.035 32.031 14.328 1 97.31 16 ALA B C 1
ATOM 1454 O O . ALA B 1 16 ? -3.031 31.5 13.828 1 97.31 16 ALA B O 1
ATOM 1455 N N . GLU B 1 17 ? -0.782 31.672 14.148 1 97.81 17 GLU B N 1
ATOM 1456 C CA . GLU B 1 17 ? -0.521 30.547 13.258 1 97.81 17 GLU B CA 1
ATOM 1457 C C . GLU B 1 17 ? 0.552 29.625 13.828 1 97.81 17 GLU B C 1
ATOM 1459 O O . GLU B 1 17 ? 1.562 30.109 14.359 1 97.81 17 GLU B O 1
ATOM 1464 N N . LEU B 1 18 ? 0.253 28.344 13.703 1 98.12 18 LEU B N 1
ATOM 1465 C CA . LEU B 1 18 ? 1.223 27.312 14.039 1 98.12 18 LEU B CA 1
ATOM 1466 C C . LEU B 1 18 ? 1.713 26.594 12.781 1 98.12 18 LEU B C 1
ATOM 1468 O O . LEU B 1 18 ? 0.912 26.047 12.023 1 98.12 18 LEU B O 1
ATOM 1472 N N . GLU B 1 19 ? 2.994 26.672 12.508 1 98.31 19 GLU B N 1
ATOM 1473 C CA . GLU B 1 19 ? 3.617 25.844 11.477 1 98.31 19 GLU B CA 1
ATOM 1474 C C . GLU B 1 19 ? 4.285 24.609 12.07 1 98.31 19 GLU B C 1
ATOM 1476 O O . GLU B 1 19 ? 5.285 24.734 12.781 1 98.31 19 GLU B O 1
ATOM 1481 N N . LEU B 1 20 ? 3.717 23.484 11.711 1 98.19 20 LEU B N 1
ATOM 1482 C CA . LEU B 1 20 ? 4.145 22.266 12.398 1 98.19 20 LEU B CA 1
ATOM 1483 C C . LEU B 1 20 ? 4.508 21.188 11.391 1 98.19 20 LEU B C 1
ATOM 1485 O O . LEU B 1 20 ? 3.848 21.031 10.359 1 98.19 20 LEU B O 1
ATOM 1489 N N . SER B 1 21 ? 5.566 20.391 11.695 1 97.88 21 SER B N 1
ATOM 1490 C CA . SER B 1 21 ? 5.891 19.188 10.945 1 97.88 21 SER B CA 1
ATOM 1491 C C . SER B 1 21 ? 4.809 18.125 11.125 1 97.88 21 SER B C 1
ATOM 1493 O O . SER B 1 21 ? 3.924 18.266 11.969 1 97.88 21 SER B O 1
ATOM 1495 N N . LEU B 1 22 ? 4.895 17.109 10.297 1 97.12 22 LEU B N 1
ATOM 1496 C CA . LEU B 1 22 ? 3.984 15.984 10.484 1 97.12 22 LEU B CA 1
ATOM 1497 C C . LEU B 1 22 ? 4.102 15.422 11.891 1 97.12 22 LEU B C 1
ATOM 1499 O O . LEU B 1 22 ? 3.092 15.148 12.547 1 97.12 22 LEU B O 1
ATOM 1503 N N . GLU B 1 23 ? 5.305 15.203 12.367 1 96.56 23 GLU B N 1
ATOM 1504 C CA . GLU B 1 23 ? 5.527 14.656 13.703 1 96.56 23 GLU B CA 1
ATOM 1505 C C . GLU B 1 23 ? 4.867 15.523 14.773 1 96.56 23 GLU B C 1
ATOM 1507 O O . GLU B 1 23 ? 4.168 15.008 15.648 1 96.56 23 GLU B O 1
ATOM 1512 N N . ALA B 1 24 ? 5.102 16.812 14.68 1 97.12 24 ALA B N 1
ATOM 1513 C CA . ALA B 1 24 ? 4.516 17.734 15.648 1 97.12 24 ALA B CA 1
ATOM 1514 C C . ALA B 1 24 ? 2.992 17.719 15.57 1 97.12 24 ALA B C 1
ATOM 1516 O O . ALA B 1 24 ? 2.311 17.75 16.594 1 97.12 24 ALA B O 1
ATOM 1517 N N . ARG B 1 25 ? 2.477 17.656 14.375 1 97.25 25 ARG B N 1
ATOM 1518 C CA . ARG B 1 25 ? 1.032 17.656 14.172 1 97.25 25 ARG B CA 1
ATOM 1519 C C . ARG B 1 25 ? 0.402 16.359 14.68 1 97.25 25 ARG B C 1
ATOM 1521 O O . ARG B 1 25 ? -0.818 16.281 14.836 1 97.25 25 ARG B O 1
ATOM 1528 N N . SER B 1 26 ? 1.2 15.383 14.93 1 95.81 26 SER B N 1
ATOM 1529 C CA . SER B 1 26 ? 0.709 14.086 15.375 1 95.81 26 SER B CA 1
ATOM 1530 C C . SER B 1 26 ? 0.696 13.992 16.891 1 95.81 26 SER B C 1
ATOM 1532 O O . SER B 1 26 ? 0.322 12.953 17.453 1 95.81 26 SER B O 1
ATOM 1534 N N . LYS B 1 27 ? 1.092 15.047 17.547 1 95.88 27 LYS B N 1
ATOM 1535 C CA . LYS B 1 27 ? 1.139 15.055 19 1 95.88 27 LYS B CA 1
ATOM 1536 C C . LYS B 1 27 ? -0.056 15.797 19.594 1 95.88 27 LYS B C 1
ATOM 1538 O O . LYS B 1 27 ? -0.401 16.891 19.125 1 95.88 27 LYS B O 1
ATOM 1543 N N . SER B 1 28 ? -0.595 15.102 20.547 1 95.88 28 SER B N 1
ATOM 1544 C CA . SER B 1 28 ? -1.712 15.75 21.234 1 95.88 28 SER B CA 1
ATOM 1545 C C . SER B 1 28 ? -1.222 16.672 22.328 1 95.88 28 SER B C 1
ATOM 1547 O O . SER B 1 28 ? -1.963 17.547 22.797 1 95.88 28 SER B O 1
ATOM 1549 N N . ARG B 1 29 ? -0.091 16.438 22.828 1 96.31 29 ARG B N 1
ATOM 1550 C CA . ARG B 1 29 ? 0.588 17.297 23.797 1 96.31 29 ARG B CA 1
ATOM 1551 C C . ARG B 1 29 ? 1.919 17.797 23.234 1 96.31 29 ARG B C 1
ATOM 1553 O O . ARG B 1 29 ? 2.816 17 22.953 1 96.31 29 ARG B O 1
ATOM 1560 N N . LEU B 1 30 ? 1.974 19.078 23.125 1 97.5 30 LEU B N 1
ATOM 1561 C CA . LEU B 1 30 ? 3.141 19.625 22.438 1 97.5 30 LEU B CA 1
ATOM 1562 C C . LEU B 1 30 ? 3.408 21.062 22.906 1 97.5 30 LEU B C 1
ATOM 1564 O O . LEU B 1 30 ? 2.479 21.859 23.031 1 97.5 30 LEU B O 1
ATOM 1568 N N . ARG B 1 31 ? 4.598 21.328 23.25 1 97.88 31 ARG B N 1
ATOM 1569 C CA . ARG B 1 31 ? 5.027 22.719 23.359 1 97.88 31 ARG B CA 1
ATOM 1570 C C . ARG B 1 31 ? 5.637 23.219 22.062 1 97.88 31 ARG B C 1
ATOM 1572 O O . ARG B 1 31 ? 6.508 22.562 21.484 1 97.88 31 ARG B O 1
ATOM 1579 N N . CYS B 1 32 ? 5.188 24.344 21.609 1 97.69 32 CYS B N 1
ATOM 1580 C CA . CYS B 1 32 ? 5.676 24.906 20.359 1 97.69 32 CYS B CA 1
ATOM 1581 C C . CYS B 1 32 ? 5.566 26.438 20.359 1 97.69 32 CYS B C 1
ATOM 1583 O O . CYS B 1 32 ? 5.496 27.047 21.422 1 97.69 32 CYS B O 1
ATOM 1585 N N . PHE B 1 33 ? 5.73 27 19.125 1 97.81 33 PHE B N 1
ATOM 1586 C CA . PHE B 1 33 ? 5.68 28.453 18.984 1 97.81 33 PHE B CA 1
ATOM 1587 C C . PHE B 1 33 ? 4.84 28.844 17.781 1 97.81 33 PHE B C 1
ATOM 1589 O O . PHE B 1 33 ? 4.867 28.172 16.75 1 97.81 33 PHE B O 1
ATOM 1596 N N . THR B 1 34 ? 4.133 29.953 17.953 1 97.62 34 THR B N 1
ATOM 1597 C CA . THR B 1 34 ? 3.488 30.531 16.781 1 97.62 34 THR B CA 1
ATOM 1598 C C . THR B 1 34 ? 4.527 31.047 15.797 1 97.62 34 THR B C 1
ATOM 1600 O O . THR B 1 34 ? 5.707 31.172 16.125 1 97.62 34 THR B O 1
ATOM 1603 N N . THR B 1 35 ? 4.055 31.359 14.586 1 97.12 35 THR B N 1
ATOM 1604 C CA . THR B 1 35 ? 4.953 31.922 13.586 1 97.12 35 THR B CA 1
ATOM 1605 C C . T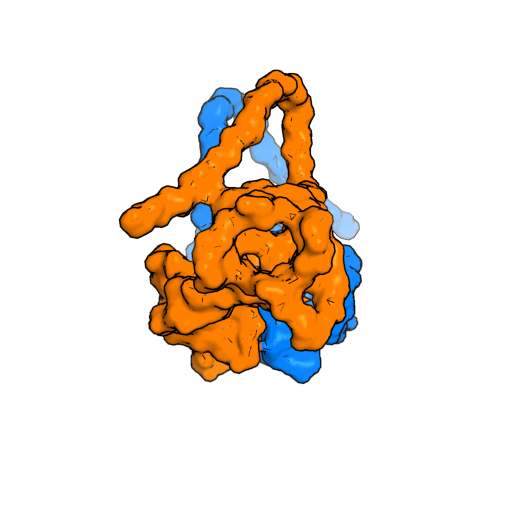HR B 1 35 ? 5.484 33.281 14.031 1 97.12 35 THR B C 1
ATOM 1607 O O . THR B 1 35 ? 6.543 33.719 13.586 1 97.12 35 THR B O 1
ATOM 1610 N N . ALA B 1 36 ? 4.801 33.969 14.977 1 97.19 36 ALA B N 1
ATOM 1611 C CA . ALA B 1 36 ? 5.219 35.281 15.508 1 97.19 36 ALA B CA 1
ATOM 1612 C C . ALA B 1 36 ? 6.137 35.094 16.703 1 97.19 36 ALA B C 1
ATOM 1614 O O . ALA B 1 36 ? 6.617 36.094 17.281 1 97.19 36 ALA B O 1
ATOM 1615 N N . GLY B 1 37 ? 6.348 33.844 17.141 1 96.81 37 GLY B N 1
ATOM 1616 C CA . GLY B 1 37 ? 7.324 33.594 18.188 1 96.81 37 GLY B CA 1
ATOM 1617 C C . GLY B 1 37 ? 6.703 33.469 19.562 1 96.81 37 GLY B C 1
ATOM 1618 O O . GLY B 1 37 ? 7.418 33.344 20.562 1 96.81 37 GLY B O 1
ATOM 1619 N N . GLU B 1 38 ? 5.402 33.438 19.609 1 97 38 GLU B N 1
ATOM 1620 C CA . GLU B 1 38 ? 4.742 33.312 20.906 1 97 38 GLU B CA 1
ATOM 1621 C C . GLU B 1 38 ? 4.758 31.844 21.375 1 97 38 GLU B C 1
ATOM 1623 O O . GLU B 1 38 ? 4.508 30.938 20.578 1 97 38 GLU B O 1
ATOM 1628 N N . ASP B 1 39 ? 4.988 31.578 22.609 1 97.56 39 ASP B N 1
ATOM 1629 C CA . ASP B 1 39 ? 4.961 30.25 23.219 1 97.56 39 ASP B CA 1
ATOM 1630 C C . ASP B 1 39 ? 3.545 29.672 23.234 1 97.56 39 ASP B C 1
ATOM 1632 O O . ASP B 1 39 ? 2.588 30.375 23.562 1 97.56 39 ASP B O 1
ATOM 1636 N N . VAL B 1 40 ? 3.502 28.375 22.859 1 97.94 40 VAL B N 1
ATOM 1637 C CA . VAL B 1 40 ? 2.201 27.719 22.781 1 97.94 40 VAL B CA 1
ATOM 1638 C C . VAL B 1 40 ? 2.268 26.344 23.469 1 97.94 40 VAL B C 1
ATOM 1640 O O . VAL B 1 40 ? 3.215 25.594 23.25 1 97.94 40 VAL B O 1
ATOM 1643 N N . GLY B 1 41 ? 1.307 26.078 24.328 1 97.94 41 GLY B N 1
ATOM 1644 C CA . GLY B 1 41 ? 1.045 24.734 24.844 1 97.94 41 GLY B CA 1
ATOM 1645 C C . GLY B 1 41 ? -0.193 24.109 24.234 1 97.94 41 GLY B C 1
ATOM 1646 O O . GLY B 1 41 ? -1.296 24.641 24.359 1 97.94 41 GLY B O 1
ATOM 1647 N N . LEU B 1 42 ? -0.013 23.031 23.578 1 97.38 42 LEU B N 1
ATOM 1648 C CA . LEU B 1 42 ? -1.095 22.266 22.969 1 97.38 42 LEU B CA 1
ATOM 1649 C C . LEU B 1 42 ? -1.487 21.078 23.844 1 97.38 42 LEU B C 1
ATOM 1651 O O . LEU B 1 42 ? -0.64 20.25 24.188 1 97.38 42 LEU B O 1
ATOM 1655 N N . PHE B 1 43 ? -2.75 20.984 24.156 1 96.94 43 PHE B N 1
ATOM 1656 C CA . PHE B 1 43 ? -3.326 19.906 24.953 1 96.94 43 PHE B CA 1
ATOM 1657 C C . PHE B 1 43 ? -4.629 19.422 24.328 1 96.94 43 PHE B C 1
ATOM 1659 O O . PHE B 1 43 ? -5.715 19.734 24.812 1 96.94 43 PHE B O 1
ATOM 1666 N N . LEU B 1 44 ? -4.48 18.656 23.375 1 96.56 44 LEU B N 1
ATOM 1667 C CA . LEU B 1 44 ? -5.652 18.172 22.641 1 96.56 44 LEU B CA 1
ATOM 1668 C C . LEU B 1 44 ? -6.074 16.797 23.141 1 96.56 44 LEU B C 1
ATOM 1670 O O . LEU B 1 44 ? -5.312 16.125 23.844 1 96.56 44 LEU B O 1
ATOM 1674 N N . GLU B 1 45 ? -7.289 16.484 22.703 1 94 45 GLU B N 1
ATOM 1675 C CA . GLU B 1 45 ? -7.789 15.148 23.062 1 94 45 GLU B CA 1
ATOM 1676 C C . GLU B 1 45 ? -6.973 14.055 22.375 1 94 45 GLU B C 1
ATOM 1678 O O . GLU B 1 45 ? -6.629 14.18 21.188 1 94 45 GLU B O 1
ATOM 1683 N N . ARG B 1 46 ? -6.73 12.969 23.094 1 90.75 46 ARG B N 1
ATOM 1684 C CA . ARG B 1 46 ? -5.977 11.852 22.547 1 90.75 46 ARG B CA 1
ATOM 1685 C C . ARG B 1 46 ? -6.848 11.008 21.625 1 90.75 46 ARG B C 1
ATOM 1687 O O . ARG B 1 46 ? -8.078 11.008 21.75 1 90.75 46 ARG B O 1
ATOM 1694 N N . GLY B 1 47 ? -6.18 10.391 20.75 1 88.06 47 GLY B N 1
ATOM 1695 C CA . GLY B 1 47 ? -6.891 9.445 19.906 1 88.06 47 GLY B CA 1
ATOM 1696 C C . GLY B 1 47 ? -7.461 10.078 18.656 1 88.06 47 GLY B C 1
ATOM 1697 O O . GLY B 1 47 ? -8.039 9.391 17.812 1 88.06 47 GLY B O 1
ATOM 1698 N N . GLN B 1 48 ? -7.336 11.336 18.578 1 88.75 48 GLN B N 1
ATOM 1699 C CA . GLN B 1 48 ? -7.777 12.008 17.359 1 88.75 48 GLN B CA 1
ATOM 1700 C C . GLN B 1 48 ? -6.711 11.93 16.266 1 88.75 48 GLN B C 1
ATOM 1702 O O . GLN B 1 48 ? -5.527 11.742 16.562 1 88.75 48 GLN B O 1
ATOM 1707 N N . PRO B 1 49 ? -7.164 12.062 15.062 1 90.88 49 PRO B N 1
ATOM 1708 C CA . PRO B 1 49 ? -6.172 12.086 13.984 1 90.88 49 PRO B CA 1
ATOM 1709 C C . PRO B 1 49 ? -5.211 13.273 14.102 1 90.88 49 PRO B C 1
ATOM 1711 O O . PRO B 1 49 ? -5.531 14.273 14.742 1 90.88 49 PRO B O 1
ATOM 1714 N N . PRO B 1 50 ? -4.137 13.117 13.469 1 93.94 50 PRO B N 1
ATOM 1715 C CA . PRO B 1 50 ? -3.205 14.242 13.438 1 93.94 50 PRO B CA 1
ATOM 1716 C C . PRO B 1 50 ? -3.846 15.523 12.891 1 93.94 50 PRO B C 1
ATOM 1718 O O . PRO B 1 50 ? -4.773 15.453 12.078 1 93.94 50 PRO B O 1
ATOM 1721 N N . LEU B 1 51 ? -3.312 16.625 13.391 1 95.81 51 LEU B N 1
ATOM 1722 C CA . LEU B 1 51 ? -3.746 17.906 12.828 1 95.81 51 LEU B CA 1
ATOM 1723 C C . LEU B 1 51 ? -3.416 18 11.344 1 95.81 51 LEU B C 1
ATOM 1725 O O . LEU B 1 51 ? -2.348 17.547 10.914 1 95.81 51 LEU B O 1
ATOM 1729 N N . ALA B 1 52 ? -4.32 18.594 10.586 1 95.75 52 ALA B N 1
ATOM 1730 C CA . ALA B 1 52 ? -4.109 18.781 9.156 1 95.75 52 ALA B CA 1
ATOM 1731 C C . ALA B 1 52 ? -3.707 20.219 8.828 1 95.75 52 ALA B C 1
ATOM 1733 O O . ALA B 1 52 ? -3.943 21.125 9.625 1 95.75 52 ALA B O 1
ATOM 1734 N N . ASP B 1 53 ? -3.033 20.328 7.676 1 96.12 53 ASP B N 1
ATOM 1735 C CA . ASP B 1 53 ? -2.855 21.672 7.121 1 96.12 53 ASP B CA 1
ATOM 1736 C C . ASP B 1 53 ? -4.195 22.375 6.965 1 96.12 53 ASP B C 1
ATOM 1738 O O . ASP B 1 53 ? -5.121 21.844 6.348 1 96.12 53 ASP B O 1
ATOM 1742 N N . GLY B 1 54 ? -4.312 23.516 7.559 1 95.62 54 GLY B N 1
ATOM 1743 C CA . GLY B 1 54 ? -5.527 24.297 7.426 1 95.62 54 GLY B CA 1
ATOM 1744 C C . GLY B 1 54 ? -6.473 24.141 8.602 1 95.62 54 GLY B C 1
ATOM 1745 O O . GLY B 1 54 ? -7.48 24.844 8.695 1 95.62 54 GLY B O 1
ATOM 1746 N N . ASP B 1 55 ? -6.203 23.266 9.523 1 96.69 55 ASP B N 1
ATOM 1747 C CA . ASP B 1 55 ? -7.039 23.125 10.711 1 96.69 55 ASP B CA 1
ATOM 1748 C C . ASP B 1 55 ? -7 24.391 11.57 1 96.69 55 ASP B C 1
ATOM 1750 O O . ASP B 1 55 ? -6.066 25.188 11.469 1 96.69 55 ASP B O 1
ATOM 1754 N N . PHE B 1 56 ? -8.055 24.469 12.43 1 97.62 56 PHE B N 1
ATOM 1755 C CA . PHE B 1 56 ? -8.117 25.609 13.352 1 97.62 56 PHE B CA 1
ATOM 1756 C C . PHE B 1 56 ? -8.266 25.125 14.789 1 97.62 56 PHE B C 1
ATOM 1758 O O . PHE B 1 56 ? -8.953 24.141 15.055 1 97.62 56 PHE B O 1
ATOM 1765 N N . LEU B 1 57 ? -7.668 25.844 15.586 1 97.5 57 LEU B N 1
ATOM 1766 C CA . LEU B 1 57 ? -7.719 25.594 17.031 1 97.5 57 LEU B CA 1
ATOM 1767 C C . LEU B 1 57 ? -8.211 26.828 17.766 1 97.5 57 LEU B C 1
ATOM 1769 O O . LEU B 1 57 ? -8.078 27.953 17.281 1 97.5 57 LEU B O 1
ATOM 1773 N N . LEU B 1 58 ? -8.789 26.531 18.906 1 96.56 58 LEU B N 1
ATOM 1774 C CA . LEU B 1 58 ? -9.266 27.609 19.781 1 96.56 58 LEU B CA 1
ATOM 1775 C C . LEU B 1 58 ? -8.43 27.688 21.047 1 96.56 58 LEU B C 1
ATOM 1777 O O . LEU B 1 58 ? -8.375 26.734 21.828 1 96.56 58 LEU B O 1
ATOM 1781 N N . ALA B 1 59 ? -7.855 28.875 21.219 1 97 59 ALA B N 1
ATOM 1782 C CA . ALA B 1 59 ? -7.074 29.094 22.438 1 97 59 ALA B CA 1
ATOM 1783 C C . ALA B 1 59 ? -7.977 29.438 23.609 1 97 59 ALA B C 1
ATOM 1785 O O . ALA B 1 59 ? -9.125 29.844 23.422 1 97 59 ALA B O 1
ATOM 1786 N N . ASP B 1 60 ? -7.367 29.281 24.797 1 96.12 60 ASP B N 1
ATOM 1787 C CA . ASP B 1 60 ? -8.141 29.547 26.016 1 96.12 60 ASP B CA 1
ATOM 1788 C C . ASP B 1 60 ? -8.562 31.016 26.078 1 96.12 60 ASP B C 1
ATOM 1790 O O . ASP B 1 60 ? -9.617 31.328 26.641 1 96.12 60 ASP B O 1
ATOM 1794 N N . ASP B 1 61 ? -7.777 31.906 25.516 1 95.69 61 ASP B N 1
ATOM 1795 C CA . ASP B 1 61 ? -8.078 33.344 25.594 1 95.69 61 ASP B CA 1
ATOM 1796 C C . ASP B 1 61 ? -9.016 33.781 24.469 1 95.69 61 ASP B C 1
ATOM 1798 O O . ASP B 1 61 ? -9.25 34.969 24.266 1 95.69 61 ASP B O 1
ATOM 1802 N N . GLY B 1 62 ? -9.477 32.781 23.656 1 94.81 62 GLY B N 1
ATOM 1803 C CA . GLY B 1 62 ? -10.484 33.062 22.641 1 94.81 62 GLY B CA 1
ATOM 1804 C C . GLY B 1 62 ? -9.906 33.25 21.25 1 94.81 62 GLY B C 1
ATOM 1805 O O . GLY B 1 62 ? -10.641 33.344 20.266 1 94.81 62 GLY B O 1
ATOM 1806 N N . ARG B 1 63 ? -8.633 33.281 21.109 1 95.75 63 ARG B N 1
ATOM 1807 C CA . ARG B 1 63 ? -7.988 33.5 19.812 1 95.75 63 ARG B CA 1
ATOM 1808 C C . ARG B 1 63 ? -8.109 32.25 18.953 1 95.75 63 ARG B C 1
ATOM 1810 O O . ARG B 1 63 ? -8.062 31.125 19.453 1 95.75 63 ARG B O 1
ATOM 1817 N N . LEU B 1 64 ? -8.289 32.531 17.656 1 97.19 64 LEU B N 1
ATOM 1818 C CA . LEU B 1 64 ? -8.297 31.484 16.641 1 97.19 64 LEU B CA 1
ATOM 1819 C C . LEU B 1 64 ? -6.887 31.25 16.094 1 97.19 64 LEU B C 1
ATOM 1821 O O . LEU B 1 64 ? -6.227 32.188 15.656 1 97.19 64 LEU B O 1
ATOM 1825 N N . VAL B 1 65 ? -6.484 29.953 16.109 1 97.94 65 VAL B N 1
ATOM 1826 C CA . VAL B 1 65 ? -5.137 29.609 15.688 1 97.94 65 VAL B CA 1
ATOM 1827 C C . VAL B 1 65 ? -5.203 28.672 14.484 1 97.94 65 VAL B C 1
ATOM 1829 O O . VAL B 1 65 ? -5.832 27.609 14.547 1 97.94 65 VAL B O 1
ATOM 1832 N N . ARG B 1 66 ? -4.551 29.047 13.43 1 98.06 66 ARG B N 1
ATOM 1833 C CA . ARG B 1 66 ? -4.504 28.219 12.234 1 98.06 66 ARG B CA 1
ATOM 1834 C C . ARG B 1 66 ? -3.281 27.312 12.242 1 98.06 66 ARG B C 1
ATOM 1836 O O . ARG B 1 66 ? -2.188 27.734 12.617 1 98.06 66 ARG B O 1
ATOM 1843 N N . VAL B 1 67 ? -3.518 26.125 11.836 1 98 67 VAL B N 1
ATOM 1844 C CA . VAL B 1 67 ? -2.432 25.156 11.703 1 98 67 VAL B CA 1
ATOM 1845 C C . VAL B 1 67 ? -1.996 25.062 10.242 1 98 67 VAL B C 1
ATOM 1847 O O . VAL B 1 67 ? -2.834 24.969 9.344 1 98 67 VAL B O 1
ATOM 1850 N N . ARG B 1 68 ? -0.698 25.109 10.016 1 97.62 68 ARG B N 1
ATOM 1851 C CA . ARG B 1 68 ? -0.103 24.906 8.703 1 97.62 68 ARG B CA 1
ATOM 1852 C C . ARG B 1 68 ? 0.962 23.812 8.742 1 97.62 68 ARG B C 1
ATOM 1854 O O . ARG B 1 68 ? 1.736 23.734 9.695 1 97.62 68 ARG B O 1
ATOM 1861 N N . ALA B 1 69 ? 0.94 23.047 7.633 1 98.19 69 ALA B N 1
ATOM 1862 C CA . ALA B 1 69 ? 2.02 22.078 7.508 1 98.19 69 ALA B CA 1
ATOM 1863 C C . ALA B 1 69 ? 3.332 22.75 7.125 1 98.19 69 ALA B C 1
ATOM 1865 O O . ALA B 1 69 ? 3.41 23.438 6.102 1 98.19 69 ALA B O 1
ATOM 1866 N N . ARG B 1 70 ? 4.301 22.547 7.977 1 97.81 70 ARG B N 1
ATOM 1867 C CA . ARG B 1 70 ? 5.625 23.094 7.703 1 97.81 70 ARG B CA 1
ATOM 1868 C C . ARG B 1 70 ? 6.293 22.344 6.555 1 97.81 70 ARG B C 1
ATOM 1870 O O . ARG B 1 70 ? 6.215 21.109 6.473 1 97.81 70 ARG B O 1
ATOM 1877 N N . PRO B 1 71 ? 6.984 23.109 5.621 1 98.31 71 PRO B N 1
ATOM 1878 C CA . PRO B 1 71 ? 7.781 22.375 4.633 1 98.31 71 PRO B CA 1
ATOM 1879 C C . PRO B 1 71 ? 8.812 21.453 5.277 1 98.31 71 PRO B C 1
ATOM 1881 O O . PRO B 1 71 ? 9.461 21.828 6.258 1 98.31 71 PRO B O 1
ATOM 1884 N N . GLU B 1 72 ? 8.828 20.266 4.809 1 98.56 72 GLU B N 1
ATOM 1885 C CA . GLU B 1 72 ? 9.789 19.25 5.246 1 98.56 72 GLU B CA 1
ATOM 1886 C C . GLU B 1 72 ? 10.531 18.641 4.059 1 98.56 72 GLU B C 1
ATOM 1888 O O . GLU B 1 72 ? 10.102 18.797 2.912 1 98.56 72 GLU B O 1
ATOM 1893 N N . ARG B 1 73 ? 11.719 18.078 4.395 1 98.62 73 ARG B N 1
ATOM 1894 C CA . ARG B 1 73 ? 12.461 17.375 3.352 1 98.62 73 ARG B CA 1
ATOM 1895 C C . ARG B 1 73 ? 11.766 16.078 2.955 1 98.62 73 ARG B C 1
ATOM 1897 O O . ARG B 1 73 ? 11.609 15.172 3.777 1 98.62 73 ARG B O 1
ATOM 1904 N N . LEU B 1 74 ? 11.336 16.031 1.677 1 98.81 74 LEU B N 1
ATOM 1905 C CA . LEU B 1 74 ? 10.547 14.906 1.186 1 98.81 74 LEU B CA 1
ATOM 1906 C C . LEU B 1 74 ? 11.203 14.273 -0.035 1 98.81 74 LEU B C 1
ATOM 1908 O O . LEU B 1 74 ? 11.969 14.93 -0.746 1 98.81 74 LEU B O 1
ATOM 1912 N N . LEU B 1 75 ? 10.961 12.992 -0.156 1 98.88 75 LEU B N 1
ATOM 1913 C CA . LEU B 1 75 ? 11.172 12.359 -1.455 1 98.88 75 LEU B CA 1
ATOM 1914 C C . LEU B 1 75 ? 9.961 12.555 -2.355 1 98.88 75 LEU B C 1
ATOM 1916 O O . LEU B 1 75 ? 8.828 12.258 -1.952 1 98.88 75 LEU B O 1
ATOM 1920 N N . HIS B 1 76 ? 10.219 13.117 -3.49 1 98.88 76 HIS B N 1
ATOM 1921 C CA . HIS B 1 76 ? 9.219 13.188 -4.551 1 98.88 76 HIS B CA 1
ATOM 1922 C C . HIS B 1 76 ? 9.398 12.062 -5.559 1 98.88 76 HIS B C 1
ATOM 1924 O O . HIS B 1 76 ? 10.445 11.961 -6.203 1 98.88 76 HIS B O 1
ATOM 1930 N N . VAL B 1 77 ? 8.359 11.266 -5.738 1 98.88 77 VAL B N 1
ATOM 1931 C CA . VAL B 1 77 ? 8.461 10.023 -6.508 1 98.88 77 VAL B CA 1
ATOM 1932 C C . VAL B 1 77 ? 7.559 10.109 -7.738 1 98.88 77 VAL B C 1
ATOM 1934 O O . VAL B 1 77 ? 6.367 10.414 -7.625 1 98.88 77 VAL B O 1
ATOM 1937 N N . ALA B 1 78 ? 8.133 9.898 -8.805 1 98.56 78 ALA B N 1
ATOM 1938 C CA . ALA B 1 78 ? 7.398 9.789 -10.062 1 98.56 78 ALA B CA 1
ATOM 1939 C C . ALA B 1 78 ? 7.789 8.531 -10.82 1 98.56 78 ALA B C 1
ATOM 1941 O O . ALA B 1 78 ? 8.898 8.016 -10.656 1 98.56 78 ALA B O 1
ATOM 1942 N N . CYS B 1 79 ? 6.84 8.055 -11.586 1 98.06 79 CYS B N 1
ATOM 1943 C CA . CYS B 1 79 ? 7.098 6.871 -12.398 1 98.06 79 CYS B CA 1
ATOM 1944 C C . CYS B 1 79 ? 6.75 7.125 -13.859 1 98.06 79 CYS B C 1
ATOM 1946 O O . CYS B 1 79 ? 6.117 8.133 -14.188 1 98.06 79 CYS B O 1
ATOM 1948 N N . ALA B 1 80 ? 7.18 6.152 -14.68 1 96.62 80 ALA B N 1
ATOM 1949 C CA . ALA B 1 80 ? 6.984 6.285 -16.125 1 96.62 80 ALA B CA 1
ATOM 1950 C C . ALA B 1 80 ? 5.508 6.168 -16.5 1 96.62 80 ALA B C 1
ATOM 1952 O O . ALA B 1 80 ? 5.078 6.691 -17.516 1 96.62 80 ALA B O 1
ATOM 1953 N N . ASN B 1 81 ? 4.762 5.496 -15.703 1 96.44 81 ASN B N 1
ATOM 1954 C CA . ASN B 1 81 ? 3.34 5.309 -15.969 1 96.44 81 ASN B CA 1
ATOM 1955 C C . ASN B 1 81 ? 2.566 5.027 -14.688 1 96.44 81 ASN B C 1
ATOM 1957 O O . ASN B 1 81 ? 3.162 4.855 -13.617 1 96.44 81 ASN B O 1
ATOM 1961 N N . ALA B 1 82 ? 1.247 5.039 -14.805 1 97.25 82 ALA B N 1
ATOM 1962 C CA . ALA B 1 82 ? 0.364 4.891 -13.648 1 97.25 82 ALA B CA 1
ATOM 1963 C C . ALA B 1 82 ? 0.52 3.512 -13.016 1 97.25 82 ALA B C 1
ATOM 1965 O O . ALA B 1 82 ? 0.401 3.365 -11.797 1 97.25 82 ALA B O 1
ATOM 1966 N N . PHE B 1 83 ? 0.812 2.537 -13.82 1 97.38 83 PHE B N 1
ATOM 1967 C CA . PHE B 1 83 ? 0.992 1.178 -13.32 1 97.38 83 PHE B CA 1
ATOM 1968 C C . PHE B 1 83 ? 2.143 1.116 -12.32 1 97.38 83 PHE B C 1
ATOM 1970 O O . PHE B 1 83 ? 1.979 0.612 -11.203 1 97.38 83 PHE B O 1
ATOM 1977 N N . GLU B 1 84 ? 3.217 1.674 -12.672 1 97.44 84 GLU B N 1
ATOM 1978 C CA . GLU B 1 84 ? 4.406 1.646 -11.82 1 97.44 84 GLU B CA 1
ATOM 1979 C C . GLU B 1 84 ? 4.203 2.486 -10.562 1 97.44 84 GLU B C 1
ATOM 1981 O O . GLU B 1 84 ? 4.707 2.141 -9.492 1 97.44 84 GLU B O 1
ATOM 1986 N N . LEU B 1 85 ? 3.469 3.578 -10.727 1 98.44 85 LEU B N 1
ATOM 1987 C CA . LEU B 1 85 ? 3.18 4.41 -9.562 1 98.44 85 LEU B CA 1
ATOM 1988 C C . LEU B 1 85 ? 2.281 3.672 -8.57 1 98.44 85 LEU B C 1
ATOM 1990 O O . LEU B 1 85 ? 2.496 3.74 -7.363 1 98.44 85 LEU B O 1
ATOM 1994 N N . THR B 1 86 ? 1.328 2.959 -9.078 1 98.31 86 THR B N 1
ATOM 1995 C CA . THR B 1 86 ? 0.413 2.17 -8.258 1 98.31 86 THR B CA 1
ATOM 1996 C C . THR B 1 86 ? 1.165 1.073 -7.508 1 98.31 86 THR B C 1
ATOM 1998 O O . THR B 1 86 ? 0.929 0.851 -6.32 1 98.31 86 THR B O 1
ATOM 2001 N N . ARG B 1 87 ? 2.105 0.492 -8.211 1 97.81 87 ARG B N 1
ATOM 2002 C CA . ARG B 1 87 ? 2.936 -0.536 -7.59 1 97.81 87 ARG B CA 1
ATOM 2003 C C . ARG B 1 87 ? 3.768 0.045 -6.453 1 97.81 87 ARG B C 1
ATOM 2005 O O . ARG B 1 87 ? 3.85 -0.545 -5.375 1 97.81 87 ARG B O 1
ATOM 2012 N N . ALA B 1 88 ? 4.336 1.184 -6.719 1 98.19 88 ALA B N 1
ATOM 2013 C CA . ALA B 1 88 ? 5.137 1.847 -5.691 1 98.19 88 ALA B CA 1
ATOM 2014 C C . ALA B 1 88 ? 4.293 2.16 -4.457 1 98.19 88 ALA B C 1
ATOM 2016 O O . ALA B 1 88 ? 4.719 1.907 -3.328 1 98.19 88 ALA B O 1
ATOM 2017 N N . ALA B 1 89 ? 3.141 2.67 -4.652 1 98.38 89 ALA B N 1
ATOM 2018 C CA . ALA B 1 89 ? 2.244 2.998 -3.549 1 98.38 89 ALA B CA 1
ATOM 2019 C C . ALA B 1 89 ? 1.887 1.752 -2.744 1 98.38 89 ALA B C 1
ATOM 2021 O O . ALA B 1 89 ? 1.876 1.784 -1.511 1 98.38 89 ALA B O 1
ATOM 2022 N N . TYR B 1 90 ? 1.637 0.674 -3.422 1 97.94 90 TYR B N 1
ATOM 2023 C CA . TYR B 1 90 ? 1.312 -0.583 -2.76 1 97.94 90 TYR B CA 1
ATOM 2024 C C . TYR B 1 90 ? 2.457 -1.039 -1.863 1 97.94 90 TYR B C 1
ATOM 2026 O O . TYR B 1 90 ? 2.242 -1.384 -0.698 1 97.94 90 TYR B O 1
ATOM 2034 N N . HIS B 1 91 ? 3.629 -1.016 -2.367 1 97.38 91 HIS B N 1
ATOM 2035 C CA . HIS B 1 91 ? 4.781 -1.486 -1.61 1 97.38 91 HIS B CA 1
ATOM 2036 C C . HIS B 1 91 ? 5.07 -0.576 -0.421 1 97.38 91 HIS B C 1
ATOM 2038 O O . HIS B 1 91 ? 5.469 -1.048 0.646 1 97.38 91 HIS B O 1
ATOM 2044 N N . LEU B 1 92 ? 4.902 0.7 -0.631 1 97.75 92 LEU B N 1
ATOM 2045 C CA . LEU B 1 92 ? 5.074 1.632 0.477 1 97.75 92 LEU B CA 1
ATOM 2046 C C . LEU B 1 92 ? 4.008 1.408 1.545 1 97.75 92 LEU B C 1
ATOM 2048 O O . LEU B 1 92 ? 4.293 1.494 2.742 1 97.75 92 LEU B O 1
ATOM 2052 N N . GLY B 1 93 ? 2.756 1.166 1.097 1 96.81 93 GLY B N 1
ATOM 2053 C CA . GLY B 1 93 ? 1.715 0.788 2.039 1 96.81 93 GLY B CA 1
ATOM 2054 C C . GLY B 1 93 ? 2.053 -0.462 2.83 1 96.81 93 GLY B C 1
ATOM 2055 O O . GLY B 1 93 ? 1.845 -0.508 4.043 1 96.81 93 GLY B O 1
ATOM 2056 N N . ASN B 1 94 ? 2.605 -1.428 2.176 1 95 94 ASN B N 1
ATOM 2057 C CA . ASN B 1 94 ? 2.99 -2.686 2.807 1 95 94 ASN B CA 1
ATOM 2058 C C . ASN B 1 94 ? 4.027 -2.471 3.902 1 95 94 ASN B C 1
ATOM 2060 O O . ASN B 1 94 ? 4.125 -3.268 4.836 1 95 94 ASN B O 1
ATOM 2064 N N . ARG B 1 95 ? 4.707 -1.412 3.836 1 94.81 95 ARG B N 1
ATOM 2065 C CA . ARG B 1 95 ? 5.73 -1.064 4.82 1 94.81 95 ARG B CA 1
ATOM 2066 C C . ARG B 1 95 ? 5.207 -0.03 5.809 1 94.81 95 ARG B C 1
ATOM 2068 O O . ARG B 1 95 ? 5.965 0.485 6.637 1 94.81 95 ARG B O 1
ATOM 2075 N N . HIS B 1 96 ? 3.992 0.366 5.707 1 96.06 96 HIS B N 1
ATOM 2076 C CA . HIS B 1 96 ? 3.297 1.314 6.57 1 96.06 96 HIS B CA 1
ATOM 2077 C C . HIS B 1 96 ? 3.936 2.697 6.496 1 96.06 96 HIS B C 1
ATOM 2079 O O . HIS B 1 96 ? 3.957 3.428 7.488 1 96.06 96 HIS B O 1
ATOM 2085 N N . VAL B 1 97 ? 4.488 2.998 5.473 1 97.25 97 VAL B N 1
ATOM 2086 C CA . VAL B 1 97 ? 5.102 4.309 5.285 1 97.25 97 VAL B CA 1
ATOM 2087 C C . VAL B 1 97 ? 4.016 5.375 5.152 1 97.25 97 VAL B C 1
ATOM 2089 O O . VAL B 1 97 ? 3.066 5.207 4.383 1 97.25 97 VAL B O 1
ATOM 2092 N N . ALA B 1 98 ? 4.125 6.449 5.922 1 97.06 98 ALA B N 1
ATOM 2093 C CA . ALA B 1 98 ? 3.248 7.594 5.688 1 97.06 98 ALA B CA 1
ATOM 2094 C C . ALA B 1 98 ? 3.432 8.148 4.277 1 97.06 98 ALA B C 1
ATOM 2096 O O . ALA B 1 98 ? 4.543 8.508 3.885 1 97.06 98 ALA B O 1
ATOM 2097 N N . LEU B 1 99 ? 2.354 8.211 3.523 1 98.44 99 LEU B N 1
ATOM 2098 C CA . LEU B 1 99 ? 2.473 8.5 2.098 1 98.44 99 LEU B CA 1
ATOM 2099 C C . LEU B 1 99 ? 1.461 9.562 1.673 1 98.44 99 LEU B C 1
ATOM 2101 O O . LEU B 1 99 ? 0.275 9.453 1.994 1 98.44 99 LEU B O 1
ATOM 2105 N N . GLN B 1 100 ? 1.989 10.586 1.046 1 98.38 100 GLN B N 1
ATOM 2106 C CA . GLN B 1 100 ? 1.115 11.523 0.351 1 98.38 100 GLN B CA 1
ATOM 2107 C C . GLN B 1 100 ? 0.969 11.156 -1.122 1 98.38 100 GLN B C 1
ATOM 2109 O O . GLN B 1 100 ? 1.965 10.922 -1.811 1 98.38 100 GLN B O 1
ATOM 2114 N N . ILE B 1 101 ? -0.265 11.086 -1.513 1 98.31 101 ILE B N 1
ATOM 2115 C CA . ILE B 1 101 ? -0.541 10.68 -2.887 1 98.31 101 ILE B CA 1
ATOM 2116 C C . ILE B 1 101 ? -1.096 11.867 -3.672 1 98.31 101 ILE B C 1
ATOM 2118 O O . ILE B 1 101 ? -2.084 12.484 -3.264 1 98.31 101 ILE B O 1
ATOM 2122 N N . GLY B 1 102 ? -0.368 12.164 -4.742 1 97.69 102 GLY B N 1
ATOM 2123 C CA . GLY B 1 102 ? -0.827 13.195 -5.652 1 97.69 102 GLY B CA 1
ATOM 2124 C C . GLY B 1 102 ? -1.183 12.664 -7.027 1 97.69 102 GLY B C 1
ATOM 2125 O O . GLY B 1 102 ? -1.242 11.453 -7.234 1 97.69 102 GLY B O 1
ATOM 2126 N N . ASP B 1 103 ? -1.585 13.602 -7.93 1 96.75 103 ASP B N 1
ATOM 2127 C CA . ASP B 1 103 ? -1.89 13.219 -9.305 1 96.75 103 ASP B CA 1
ATOM 2128 C C . ASP B 1 103 ? -0.615 12.891 -10.078 1 96.75 103 ASP B C 1
ATOM 2130 O O . ASP B 1 103 ? 0.03 13.781 -10.633 1 96.75 103 ASP B O 1
ATOM 2134 N N . GLY B 1 104 ? -0.208 11.641 -10.031 1 97.44 104 GLY B N 1
ATOM 2135 C CA . GLY B 1 104 ? 0.955 11.18 -10.781 1 97.44 104 GLY B CA 1
ATOM 2136 C C . GLY B 1 104 ? 2.229 11.188 -9.953 1 97.44 104 GLY B C 1
ATOM 2137 O O . GLY B 1 104 ? 3.328 11.094 -10.508 1 97.44 104 GLY B O 1
ATOM 2138 N N . TRP B 1 105 ? 2.066 11.438 -8.711 1 98.56 105 TRP B N 1
ATOM 2139 C CA . TRP B 1 105 ? 3.275 11.453 -7.891 1 98.56 105 TRP B CA 1
ATOM 2140 C C . TRP B 1 105 ? 2.969 11.023 -6.461 1 98.56 105 TRP B C 1
ATOM 2142 O O . TRP B 1 105 ? 1.81 11.016 -6.043 1 98.56 105 TRP B O 1
ATOM 2152 N N . LEU B 1 106 ? 4.012 10.539 -5.773 1 98.81 106 LEU B N 1
ATOM 2153 C CA . LEU B 1 106 ? 3.998 10.227 -4.348 1 98.81 106 LEU B CA 1
ATOM 2154 C C . LEU B 1 106 ? 5.016 11.078 -3.596 1 98.81 106 LEU B C 1
ATOM 2156 O O . LEU B 1 106 ? 6.062 11.438 -4.148 1 98.81 106 LEU B O 1
ATOM 2160 N N . ARG B 1 107 ? 4.688 11.352 -2.312 1 98.81 107 ARG B N 1
ATOM 2161 C CA . ARG B 1 107 ? 5.66 11.992 -1.435 1 98.81 107 ARG B CA 1
ATOM 2162 C C . ARG B 1 107 ? 5.734 11.281 -0.088 1 98.81 107 ARG B C 1
ATOM 2164 O O . ARG B 1 107 ? 4.711 10.859 0.454 1 98.81 107 ARG B O 1
ATOM 2171 N N . LEU B 1 108 ? 6.922 11.141 0.382 1 98.69 108 LEU B N 1
ATOM 2172 C CA . LEU B 1 108 ? 7.219 10.57 1.692 1 98.69 108 LEU B CA 1
ATOM 2173 C C . LEU B 1 108 ? 8.406 11.273 2.336 1 98.69 108 LEU B C 1
ATOM 2175 O O . LEU B 1 108 ? 9.141 12 1.663 1 98.69 108 LEU B O 1
ATOM 2179 N N . LEU B 1 109 ? 8.477 11.086 3.664 1 98.31 109 LEU B N 1
ATOM 2180 C CA . LEU B 1 109 ? 9.625 11.68 4.352 1 98.31 109 LEU B CA 1
ATOM 2181 C C . LEU B 1 109 ? 10.93 11.102 3.822 1 98.31 109 LEU B C 1
ATOM 2183 O O . LEU B 1 109 ? 11 9.914 3.488 1 98.31 109 LEU B O 1
ATOM 2187 N N . ASP B 1 110 ? 11.883 11.875 3.789 1 98.12 110 ASP B N 1
ATOM 2188 C CA . ASP B 1 110 ? 13.188 11.492 3.26 1 98.12 110 ASP B CA 1
ATOM 2189 C C . ASP B 1 110 ? 13.766 10.305 4.027 1 98.12 110 ASP B C 1
ATOM 2191 O O . ASP B 1 110 ? 13.875 10.352 5.254 1 98.12 110 ASP B O 1
ATOM 2195 N N . ASP B 1 111 ? 14.07 9.312 3.271 1 97.69 111 ASP B N 1
ATOM 2196 C CA . ASP B 1 111 ? 14.633 8.07 3.787 1 97.69 111 ASP B CA 1
ATOM 2197 C C . ASP B 1 111 ? 15.422 7.336 2.707 1 97.69 111 ASP B C 1
ATOM 2199 O O . ASP B 1 111 ? 14.852 6.879 1.715 1 97.69 111 ASP B O 1
ATOM 2203 N N . TYR B 1 112 ? 16.641 7.07 2.922 1 97.06 112 TYR B N 1
ATOM 2204 C CA . TYR B 1 112 ? 17.516 6.547 1.871 1 97.06 112 TYR B CA 1
ATOM 2205 C C . TYR B 1 112 ? 17.188 5.09 1.566 1 97.06 112 TYR B C 1
ATOM 2207 O O . TYR B 1 112 ? 17.344 4.637 0.431 1 97.06 112 TYR B O 1
ATOM 2215 N N . VAL B 1 113 ? 16.797 4.352 2.613 1 97.19 113 VAL B N 1
ATOM 2216 C CA . VAL B 1 113 ? 16.438 2.955 2.396 1 97.19 113 VAL B CA 1
ATOM 2217 C C . VAL B 1 113 ? 15.227 2.871 1.474 1 97.19 113 VAL B C 1
ATOM 2219 O O . VAL B 1 113 ? 15.211 2.072 0.535 1 97.19 113 VAL B O 1
ATOM 2222 N N . LEU B 1 114 ? 14.273 3.709 1.715 1 97.88 114 LEU B N 1
ATOM 2223 C CA . LEU B 1 114 ? 13.062 3.725 0.892 1 97.88 114 LEU B CA 1
ATOM 2224 C C . LEU B 1 114 ? 13.367 4.258 -0.503 1 97.88 114 LEU B C 1
ATOM 2226 O O . LEU B 1 114 ? 12.766 3.816 -1.486 1 97.88 114 LEU B O 1
ATOM 2230 N N . GLU B 1 115 ? 14.234 5.215 -0.533 1 98.12 115 GLU B N 1
ATOM 2231 C CA . GLU B 1 115 ? 14.656 5.711 -1.84 1 98.12 115 GLU B CA 1
ATOM 2232 C C . GLU B 1 115 ? 15.227 4.586 -2.697 1 98.12 115 GLU B C 1
ATOM 2234 O O . GLU B 1 115 ? 14.875 4.453 -3.871 1 98.12 115 GLU B O 1
ATOM 2239 N N . ASP B 1 116 ? 16.109 3.859 -2.111 1 97.44 116 ASP B N 1
ATOM 2240 C CA . ASP B 1 116 ? 16.734 2.748 -2.824 1 97.44 116 ASP B CA 1
ATOM 2241 C C . ASP B 1 116 ? 15.68 1.746 -3.301 1 97.44 116 ASP B C 1
ATOM 2243 O O . ASP B 1 116 ? 15.727 1.289 -4.445 1 97.44 116 ASP B O 1
ATOM 2247 N N . MET B 1 117 ? 14.797 1.417 -2.484 1 95.94 117 MET B N 1
ATOM 2248 C CA . MET B 1 117 ? 13.719 0.5 -2.844 1 95.94 117 MET B CA 1
ATOM 2249 C C . MET B 1 117 ? 12.938 1.028 -4.039 1 95.94 117 MET B C 1
ATOM 2251 O O . MET B 1 117 ? 12.656 0.284 -4.984 1 95.94 117 MET B O 1
ATOM 2255 N N . LEU B 1 118 ? 12.578 2.262 -3.99 1 97.94 118 LEU B N 1
ATOM 2256 C CA . LEU B 1 118 ? 11.773 2.883 -5.035 1 97.94 118 LEU B CA 1
ATOM 2257 C C . LEU B 1 118 ? 12.523 2.912 -6.359 1 97.94 118 LEU B C 1
ATOM 2259 O O . LEU B 1 118 ? 11.938 2.666 -7.418 1 97.94 118 LEU B O 1
ATOM 2263 N N . ARG B 1 119 ? 13.781 3.172 -6.285 1 97.19 119 ARG B N 1
ATOM 2264 C CA . ARG B 1 119 ? 14.586 3.166 -7.5 1 97.19 119 ARG B CA 1
ATOM 2265 C C . ARG B 1 119 ? 14.672 1.764 -8.094 1 97.19 119 ARG B C 1
ATOM 2267 O O . ARG B 1 119 ? 14.641 1.602 -9.32 1 97.19 119 ARG B O 1
ATOM 2274 N N . GLN B 1 120 ? 14.773 0.823 -7.238 1 95.44 120 GLN B N 1
ATOM 2275 C CA . GLN B 1 120 ? 14.789 -0.563 -7.691 1 95.44 120 GLN B CA 1
ATOM 2276 C C . GLN B 1 120 ? 13.477 -0.929 -8.383 1 95.44 120 GLN B C 1
ATOM 2278 O O . GLN B 1 120 ? 13.453 -1.787 -9.266 1 95.44 120 GLN B O 1
ATOM 2283 N N . LEU B 1 121 ? 12.438 -0.221 -8.047 1 94.38 121 LEU B N 1
ATOM 2284 C CA . LEU B 1 121 ? 11.133 -0.446 -8.664 1 94.38 121 LEU B CA 1
ATOM 2285 C C . LEU B 1 121 ? 10.992 0.367 -9.945 1 94.38 121 LEU B C 1
ATOM 2287 O O . LEU B 1 121 ? 9.953 0.317 -10.609 1 94.38 121 LEU B O 1
ATOM 2291 N N . GLY B 1 122 ? 12.008 1.137 -10.234 1 95.5 122 GLY B N 1
ATOM 2292 C CA . GLY B 1 122 ? 12.016 1.884 -11.484 1 95.5 122 GLY B CA 1
ATOM 2293 C C . GLY B 1 122 ? 11.508 3.305 -11.336 1 95.5 122 GLY B C 1
ATOM 2294 O O . GLY B 1 122 ? 11.297 4.004 -12.328 1 95.5 122 GLY B O 1
ATOM 2295 N N . ALA B 1 123 ? 11.312 3.801 -10.172 1 98.06 123 ALA B N 1
ATOM 2296 C CA . ALA B 1 123 ? 10.773 5.137 -9.938 1 98.06 123 ALA B CA 1
ATOM 2297 C C . ALA B 1 123 ? 11.875 6.195 -10.016 1 98.06 123 ALA B C 1
ATOM 2299 O O . ALA B 1 123 ? 13.039 5.906 -9.742 1 98.06 123 ALA B O 1
ATOM 2300 N N . ARG B 1 124 ? 11.492 7.363 -10.469 1 98.56 124 ARG B N 1
ATOM 2301 C CA . ARG B 1 124 ? 12.328 8.547 -10.328 1 98.56 124 ARG B CA 1
ATOM 2302 C C . ARG B 1 124 ? 12.086 9.234 -8.984 1 98.56 124 ARG B C 1
ATOM 2304 O O . ARG B 1 124 ? 10.938 9.516 -8.625 1 98.56 124 ARG B O 1
ATOM 2311 N N . VAL B 1 125 ? 13.18 9.484 -8.32 1 98.69 125 VAL B N 1
ATOM 2312 C CA . VAL B 1 125 ? 13.055 10.047 -6.977 1 98.69 125 VAL B CA 1
ATOM 2313 C C . VAL B 1 125 ? 13.883 11.328 -6.879 1 98.69 125 VAL B C 1
ATOM 2315 O O . VAL B 1 125 ? 15.047 11.352 -7.277 1 98.69 125 VAL B O 1
ATOM 2318 N N . GLU B 1 126 ? 13.258 12.367 -6.406 1 98.44 126 GLU B N 1
ATOM 2319 C CA . GLU B 1 126 ? 13.93 13.633 -6.148 1 98.44 126 GLU B CA 1
ATOM 2320 C C . GLU B 1 126 ? 13.633 14.141 -4.738 1 98.44 126 GLU B C 1
ATOM 2322 O O . GLU B 1 126 ? 12.562 13.859 -4.188 1 98.44 126 GLU B O 1
ATOM 2327 N N . THR B 1 127 ? 14.586 14.883 -4.223 1 98.38 127 THR B N 1
ATOM 2328 C CA . THR B 1 127 ? 14.359 15.508 -2.922 1 98.38 127 THR B CA 1
ATOM 2329 C C . THR B 1 127 ? 13.734 16.891 -3.082 1 98.38 127 THR B C 1
ATOM 2331 O O . THR B 1 127 ? 14.172 17.688 -3.92 1 98.38 127 THR B O 1
ATOM 2334 N N . VAL B 1 128 ? 12.719 17.156 -2.268 1 98.62 128 VAL B N 1
ATOM 2335 C CA . VAL B 1 128 ? 12.062 18.469 -2.299 1 98.62 128 VAL B CA 1
ATOM 2336 C C . VAL B 1 128 ? 11.75 18.922 -0.875 1 98.62 128 VAL B C 1
ATOM 2338 O O . VAL B 1 128 ? 11.75 18.109 0.056 1 98.62 128 VAL B O 1
ATOM 2341 N N . GLU B 1 129 ? 11.57 20.219 -0.732 1 98.62 129 GLU B N 1
ATOM 2342 C CA . GLU B 1 129 ? 11.023 20.781 0.495 1 98.62 129 GLU B CA 1
ATOM 2343 C C . GLU B 1 129 ? 9.586 21.266 0.293 1 98.62 129 GLU B C 1
ATOM 2345 O O . GLU B 1 129 ? 9.328 22.125 -0.545 1 98.62 129 GLU B O 1
ATOM 2350 N N . ALA B 1 130 ? 8.664 20.703 0.948 1 98.31 130 ALA B N 1
ATOM 2351 C CA . ALA B 1 130 ? 7.25 21.016 0.771 1 98.31 130 ALA B CA 1
ATOM 2352 C C . ALA B 1 130 ? 6.434 20.578 1.981 1 98.31 130 ALA B C 1
ATOM 2354 O O . ALA B 1 130 ? 6.883 19.75 2.77 1 98.31 130 ALA B O 1
ATOM 2355 N N . PRO B 1 131 ? 5.223 21.25 2.145 1 98.06 131 PRO B N 1
ATOM 2356 C CA . PRO B 1 131 ? 4.328 20.719 3.178 1 98.06 131 PRO B CA 1
ATOM 2357 C C . PRO B 1 131 ? 3.98 19.25 2.955 1 98.06 131 PRO B C 1
ATOM 2359 O O . PRO B 1 131 ? 3.881 18.797 1.811 1 98.06 131 PRO B O 1
ATOM 2362 N N . PHE B 1 132 ? 3.857 18.484 4.016 1 98 132 PHE B N 1
ATOM 2363 C CA . PHE B 1 132 ? 3.617 17.062 3.947 1 98 132 PHE B CA 1
ATOM 2364 C C . PHE B 1 132 ? 2.293 16.703 4.609 1 98 132 PHE B C 1
ATOM 2366 O O . PHE B 1 132 ? 2.121 16.906 5.816 1 98 132 PHE B O 1
ATOM 2373 N N . GLN B 1 133 ? 1.353 16.234 3.779 1 96.56 133 GLN B N 1
ATOM 2374 C CA . GLN B 1 133 ? 0.045 15.781 4.242 1 96.56 133 GLN B CA 1
ATOM 2375 C C . GLN B 1 133 ? -0.257 14.367 3.744 1 96.56 133 GLN B C 1
ATOM 2377 O O . GLN B 1 133 ? -0.938 14.195 2.732 1 96.56 133 GLN B O 1
ATOM 2382 N N . PRO B 1 134 ? 0.19 13.367 4.496 1 96.94 134 PRO B N 1
ATOM 2383 C CA . PRO B 1 134 ? 0.004 11.992 4.039 1 96.94 134 PRO B CA 1
ATOM 2384 C C . PRO B 1 134 ? -1.434 11.5 4.203 1 96.94 134 PRO B C 1
ATOM 2386 O O . PRO B 1 134 ? -2.227 12.133 4.906 1 96.94 134 PRO B O 1
ATOM 2389 N N . GLU B 1 135 ? -1.706 10.375 3.459 1 94.44 135 GLU B N 1
ATOM 2390 C CA . GLU B 1 135 ? -2.98 9.68 3.607 1 94.44 135 GLU B CA 1
ATOM 2391 C C . GLU B 1 135 ? -3.229 9.289 5.059 1 94.44 135 GLU B C 1
ATOM 2393 O O . GLU B 1 135 ? -2.289 8.969 5.793 1 94.44 135 GLU B O 1
ATOM 2398 N N . HIS B 1 136 ? -4.473 9.523 5.422 1 81.12 136 HIS B N 1
ATOM 2399 C CA . HIS B 1 136 ? -4.828 9.078 6.762 1 81.12 136 HIS B CA 1
ATOM 2400 C C . HIS B 1 136 ? -4.922 7.559 6.828 1 81.12 136 HIS B C 1
ATOM 2402 O O . HIS B 1 136 ? -5.43 6.922 5.902 1 81.12 136 HIS B O 1
ATOM 2408 N N . GLY B 1 137 ? -3.848 6.898 7.367 1 59.12 137 GLY B N 1
ATOM 2409 C CA . GLY B 1 137 ? -3.834 5.449 7.492 1 59.12 137 GLY B CA 1
ATOM 2410 C C . GLY B 1 137 ? -5.141 4.883 8.016 1 59.12 137 GLY B C 1
ATOM 2411 O O . GLY B 1 137 ? -5.945 5.605 8.602 1 59.12 137 GLY B O 1
ATOM 2412 N N . ALA B 1 138 ? -5.648 3.826 7.426 1 46.47 138 ALA B N 1
ATOM 2413 C CA . ALA B 1 138 ? -6.68 3.053 8.109 1 46.47 138 ALA B CA 1
ATOM 2414 C C . ALA B 1 138 ? -6.293 2.791 9.562 1 46.47 138 ALA B C 1
ATOM 2416 O O . ALA B 1 138 ? -7.051 2.176 10.312 1 46.47 138 ALA B O 1
ATOM 2417 N N . TYR B 1 139 ? -5.086 2.922 9.789 1 43.41 139 TYR B N 1
ATOM 2418 C CA . TYR B 1 139 ? -4.68 2.49 11.117 1 43.41 139 TYR B CA 1
ATOM 2419 C C . TYR B 1 139 ? -5.441 3.248 12.195 1 43.41 139 TYR B C 1
ATOM 2421 O O . TYR B 1 139 ? -5.07 3.209 13.375 1 43.41 139 TYR B O 1
ATOM 2429 N N . GLY B 1 140 ? -6.246 4.16 11.797 1 40.25 140 GLY B N 1
ATOM 2430 C CA . GLY B 1 140 ? -6.855 4.578 13.055 1 40.25 140 GLY B CA 1
ATOM 2431 C C . GLY B 1 140 ? -7.254 3.416 13.938 1 40.25 140 GLY B C 1
ATOM 2432 O O . GLY B 1 140 ? -7.766 3.615 15.047 1 40.25 140 GLY B O 1
ATOM 2433 N N . GLY B 1 141 ? -7.59 2.252 13.32 1 35.31 141 GLY B N 1
ATOM 2434 C CA . GLY B 1 141 ? -7.984 1.206 14.25 1 35.31 141 GLY B CA 1
ATOM 2435 C C . GLY B 1 141 ? -6.809 0.581 14.977 1 35.31 141 GLY B C 1
ATOM 2436 O O . GLY B 1 141 ? -5.98 -0.096 14.367 1 35.31 141 GLY B O 1
ATOM 2437 N N . GLY B 1 142 ? -6.203 1.297 15.844 1 34.91 142 GLY B N 1
ATOM 2438 C CA . GLY B 1 142 ? -5.328 0.73 16.859 1 34.91 142 GLY B CA 1
ATOM 2439 C C . GLY B 1 142 ? -5.707 -0.685 17.25 1 34.91 142 GLY B C 1
ATOM 2440 O O . GLY B 1 142 ? -6.535 -0.886 18.141 1 34.91 142 GLY B O 1
ATOM 2441 N N . HIS B 1 143 ? -5.98 -1.569 16.391 1 33.28 143 HIS B N 1
ATOM 2442 C CA . HIS B 1 143 ? -6.043 -2.818 17.141 1 33.28 143 HIS B CA 1
ATOM 2443 C C . HIS B 1 143 ? -4.773 -3.027 17.969 1 33.28 143 HIS B C 1
ATOM 2445 O O . HIS B 1 143 ? -3.695 -3.248 17.406 1 33.28 143 HIS B O 1
ATOM 2451 N N . HIS B 1 144 ? -4.645 -2.352 19.031 1 32.12 144 HIS B N 1
ATOM 2452 C CA . HIS B 1 144 ? -3.805 -2.781 20.141 1 32.12 144 HIS B CA 1
ATOM 2453 C C . HIS B 1 144 ? -3.928 -4.281 20.375 1 32.12 144 HIS B C 1
ATOM 2455 O O . HIS B 1 144 ? -5.02 -4.785 20.641 1 32.12 144 HIS B O 1
ATOM 2461 N N . HIS B 1 145 ? -3.336 -5.129 19.719 1 31.61 145 HIS B N 1
ATOM 2462 C CA . HIS B 1 145 ? -3.178 -6.348 20.5 1 31.61 145 HIS B CA 1
ATOM 2463 C C . HIS B 1 145 ? -2.766 -6.027 21.938 1 31.61 145 HIS B C 1
ATOM 2465 O O . HIS B 1 145 ? -1.702 -5.445 22.156 1 31.61 145 HIS B O 1
ATOM 2471 N N . SER B 1 146 ? -3.719 -5.727 22.812 1 29.91 146 SER B N 1
ATOM 2472 C CA . SER B 1 146 ? -3.684 -5.652 24.266 1 29.91 146 SER B CA 1
ATOM 2473 C C . SER B 1 146 ? -3.004 -6.879 24.859 1 29.91 146 SER B C 1
ATOM 2475 O O . SER B 1 146 ? -3.547 -7.984 24.812 1 29.91 146 SER B O 1
ATOM 2477 N N . HIS B 1 147 ? -1.749 -7.297 24.562 1 31.3 147 HIS B N 1
ATOM 2478 C CA . HIS B 1 147 ? -1.281 -8.031 25.734 1 31.3 147 HIS B CA 1
ATOM 2479 C C . HIS B 1 147 ? -1.513 -7.242 27.016 1 31.3 147 HIS B C 1
ATOM 2481 O O . HIS B 1 147 ? -1.179 -6.055 27.078 1 31.3 147 HIS B O 1
ATOM 2487 N N . GLY B 1 148 ? -2.582 -7.531 27.766 1 27.33 148 GLY B N 1
ATOM 2488 C CA . GLY B 1 148 ? -3.15 -7.086 29.031 1 27.33 148 GLY B CA 1
ATOM 2489 C C . GLY B 1 148 ? -2.104 -6.844 30.109 1 27.33 148 GLY B C 1
ATOM 2490 O O . GLY B 1 148 ? -2.439 -6.629 31.281 1 27.33 148 GLY B O 1
ATOM 2491 N N . GLY B 1 149 ? -0.854 -7.344 30.078 1 28.62 149 GLY B N 1
ATOM 2492 C CA . GLY B 1 149 ? -0.378 -7.195 31.438 1 28.62 149 GLY B CA 1
ATOM 2493 C C . GLY B 1 149 ? -0.253 -5.75 31.875 1 28.62 149 GLY B C 1
ATOM 2494 O O . GLY B 1 149 ? 0.328 -4.93 31.172 1 28.62 149 GLY B O 1
ATOM 2495 N N . GLU B 1 150 ? -1.291 -5.145 32.5 1 27.88 150 GLU B N 1
ATOM 2496 C CA . GLU B 1 150 ? -1.539 -3.859 33.125 1 27.88 150 GLU B CA 1
ATOM 2497 C C . GLU B 1 150 ? -0.378 -3.465 34.031 1 27.88 150 GLU B C 1
ATOM 2499 O O . GLU B 1 150 ? -0.375 -3.789 35.219 1 27.88 150 GLU B O 1
ATOM 2504 N N . ALA B 1 151 ? 0.92 -3.838 33.938 1 28.11 151 ALA B N 1
ATOM 2505 C CA . ALA B 1 151 ? 1.672 -3.143 34.969 1 28.11 151 ALA B CA 1
ATOM 2506 C C . ALA B 1 151 ? 1.517 -1.63 34.844 1 28.11 151 ALA B C 1
ATOM 2508 O O . ALA B 1 151 ? 1.666 -1.074 33.75 1 28.11 151 ALA B O 1
ATOM 2509 N N . GLU B 1 152 ? 0.678 -0.861 35.719 1 25.84 152 GLU B N 1
ATOM 2510 C CA . GLU B 1 152 ? 0.341 0.535 35.969 1 25.84 152 GLU B CA 1
ATOM 2511 C C . GLU B 1 152 ? 1.591 1.409 36 1 25.84 152 GLU B C 1
ATOM 2513 O O . GLU B 1 152 ? 2.236 1.544 37.031 1 25.84 152 GLU B O 1
ATOM 2518 N N . PHE B 1 153 ? 2.674 1.222 35.25 1 27.53 153 PHE B N 1
ATOM 2519 C CA . PHE B 1 153 ? 3.68 2.227 35.562 1 27.53 153 PHE B CA 1
ATOM 2520 C C . PHE B 1 153 ? 3.189 3.621 35.188 1 27.53 153 PHE B C 1
ATOM 2522 O O . PHE B 1 153 ? 2.721 3.842 34.062 1 27.53 153 PHE B O 1
ATOM 2529 N N . SER B 1 154 ? 2.627 4.434 36.094 1 25.48 154 SER B N 1
ATOM 2530 C CA . SER B 1 154 ? 2.205 5.828 36.156 1 25.48 154 SER B CA 1
ATOM 2531 C C . SER B 1 154 ? 3.314 6.762 35.688 1 25.48 154 SER B C 1
ATOM 2533 O O . SER B 1 154 ? 3.273 7.965 35.938 1 25.48 154 SER B O 1
ATOM 2535 N N . TYR B 1 155 ? 4.156 6.469 34.75 1 27.73 155 TYR B N 1
ATOM 2536 C CA . TYR B 1 155 ? 5.125 7.555 34.625 1 27.73 155 TYR B CA 1
ATOM 2537 C C . TYR B 1 155 ? 4.473 8.82 34.094 1 27.73 155 TYR B C 1
ATOM 2539 O O . TYR B 1 155 ? 3.498 8.75 33.344 1 27.73 155 TYR B O 1
ATOM 2547 N N . ALA B 1 156 ? 4.582 10.008 34.781 1 31.83 156 ALA B N 1
ATOM 2548 C CA . ALA B 1 156 ? 4.195 11.383 34.469 1 31.83 156 ALA B CA 1
ATOM 2549 C C . ALA B 1 156 ? 4.613 11.766 33.031 1 31.83 156 ALA B C 1
ATOM 2551 O O . ALA B 1 156 ? 5.695 11.383 32.594 1 31.83 156 ALA B O 1
ATOM 2552 N N . PRO B 1 157 ? 3.688 12.164 32.156 1 29.89 157 PRO B N 1
ATOM 2553 C CA . PRO B 1 157 ? 3.941 12.531 30.766 1 29.89 157 PRO B CA 1
ATOM 2554 C C . PRO B 1 157 ? 5.016 13.602 30.625 1 29.89 157 PRO B C 1
ATOM 2556 O O . PRO B 1 157 ? 4.918 14.664 31.25 1 29.89 157 PRO B O 1
ATOM 2559 N N . LYS B 1 158 ? 6.301 13.211 30.547 1 32.19 158 LYS B N 1
ATOM 2560 C CA . LYS B 1 158 ? 7.379 14.172 30.344 1 32.19 158 LYS B CA 1
ATOM 2561 C C . LYS B 1 158 ? 7.156 15 29.094 1 32.19 158 LYS B C 1
ATOM 2563 O O . LYS B 1 158 ? 6.922 14.445 28.016 1 32.19 158 LYS B O 1
ATOM 2568 N N . LEU B 1 159 ? 6.66 16.312 29.172 1 27.44 159 LEU B N 1
ATOM 2569 C CA . LEU B 1 159 ? 6.555 17.297 28.094 1 27.44 159 LEU B CA 1
ATOM 2570 C C . LEU B 1 159 ? 7.898 17.484 27.391 1 27.44 159 LEU B C 1
ATOM 2572 O O . LEU B 1 159 ? 8.938 17.578 28.047 1 27.44 159 LEU B O 1
ATOM 2576 N N . HIS B 1 160 ? 8.086 16.906 26.312 1 35.16 160 HIS B N 1
ATOM 2577 C CA . HIS B 1 160 ? 9.32 17.078 25.547 1 35.16 160 HIS B CA 1
ATOM 2578 C C . HIS B 1 160 ? 9.5 18.531 25.141 1 35.16 160 HIS B C 1
ATOM 2580 O O . HIS B 1 160 ? 8.57 19.156 24.609 1 35.16 160 HIS B O 1
ATOM 2586 N N . GLN B 1 161 ? 10.359 19.234 25.75 1 28.83 161 GLN B N 1
ATOM 2587 C CA . GLN B 1 161 ? 10.758 20.625 25.5 1 28.83 161 GLN B CA 1
ATOM 2588 C C . GLN B 1 161 ? 11.531 20.75 24.188 1 28.83 161 GLN B C 1
ATOM 2590 O O . GLN B 1 161 ? 12.555 20.078 24 1 28.83 161 GLN B O 1
ATOM 2595 N N . PHE B 1 162 ? 11 21 23.125 1 29.67 162 PHE B N 1
ATOM 2596 C CA . PHE B 1 162 ? 11.766 21.172 21.891 1 29.67 162 PHE B CA 1
ATOM 2597 C C . PHE B 1 162 ? 12.219 22.609 21.734 1 29.67 162 PHE B C 1
ATOM 2599 O O . PHE B 1 162 ? 12.57 23.047 20.625 1 29.67 162 PHE B O 1
ATOM 2606 N N . GLY B 1 163 ? 12.164 23.562 22.641 1 27.86 163 GLY B N 1
ATOM 2607 C CA . GLY B 1 163 ? 12.469 24.938 22.281 1 27.86 163 GLY B CA 1
ATOM 2608 C C . GLY B 1 163 ? 13.953 25.203 22.141 1 27.86 163 GLY B C 1
ATOM 2609 O O . GLY B 1 163 ? 14.703 25.094 23.109 1 27.86 163 GLY B O 1
ATOM 2610 N N . VAL B 1 164 ? 14.656 24.766 21.094 1 29.2 164 VAL B N 1
ATOM 2611 C CA . VAL B 1 164 ? 16 25.328 21.078 1 29.2 164 VAL B CA 1
ATOM 2612 C C . VAL B 1 164 ? 15.914 26.859 21 1 29.2 164 VAL B C 1
ATOM 2614 O O . VAL B 1 164 ? 15.125 27.406 20.219 1 29.2 164 VAL B O 1
ATOM 2617 N N . ARG B 1 165 ? 16.141 27.594 22.125 1 28.58 165 ARG B N 1
ATOM 2618 C CA . ARG B 1 165 ? 16.406 29.016 22.156 1 28.58 165 ARG B CA 1
ATOM 2619 C C . ARG B 1 165 ? 17.422 29.406 21.094 1 28.58 165 ARG B C 1
ATOM 2621 O O . ARG B 1 165 ? 18.422 28.719 20.891 1 28.58 165 ARG B O 1
ATOM 2628 N N . LYS B 1 166 ? 17.094 30.359 20.109 1 28.27 166 LYS B N 1
ATOM 2629 C CA . LYS B 1 166 ? 18.266 31.031 19.516 1 28.27 166 LYS B CA 1
ATOM 2630 C C . LYS B 1 166 ? 19.125 31.672 20.594 1 28.27 166 LYS B C 1
ATOM 2632 O O . LYS B 1 166 ? 18.609 32.156 21.609 1 28.27 166 LYS B O 1
#